Protein AF-X0Y173-F1 (afdb_monomer_lite)

Secondary structure (DSSP, 8-state):
-EEEEETTEEEEEEEEE-SSEEEEEEEETTT--EEEEEEEETTEEEEEE----SPPPPGGGG-----TT--------TT----HHHHHHHHHHHHHHTTSB--SS--HHHHHHHHTTS-HHHHHHHTT--SHHHHHHHHHHHHHHHHHHHTT--EEE--TTPBTT-TT-EEEEE--TT-SSEEEEETTS-EEEE-GGGS--PPPPP---PPP----

Sequence (216 aa):
AGQKEISGRKAKGWRFKDAEWVCTIWADAKTGDLLEAEWQTGTSRMVMSGFVLDKELDEGLFNLKPPDDYFHTRAKFARGDPSEKDVILLLRIWAMGGGDVFPEALDARKFSEAAAKVDWKQLGIEMGIKSREESDKVNDAISRAFWWLYSGHQWTYAGKGVRLGEEAKPIFWYRPKESKTCRVIYGDLSVKDIRPEDLPKAPPKRAETRPAVESD

Organism: NCBI:txid412755

Radius of gyration: 24.58 Å; chains: 1; bounding box: 54×41×67 Å

Structure (mmCIF, N/CA/C/O backbone):
data_AF-X0Y173-F1
#
_entry.id   AF-X0Y173-F1
#
loop_
_atom_site.group_PDB
_atom_site.id
_atom_site.type_symbol
_atom_site.label_atom_id
_atom_site.label_alt_id
_atom_site.label_comp_id
_atom_site.label_asym_id
_atom_site.label_entity_id
_atom_site.label_seq_id
_atom_site.pdbx_PDB_ins_code
_atom_site.Cartn_x
_atom_site.Cartn_y
_atom_site.Cartn_z
_atom_site.occupancy
_atom_site.B_iso_or_equiv
_atom_site.auth_seq_id
_atom_site.auth_comp_id
_atom_site.auth_asym_id
_atom_site.auth_atom_id
_atom_site.pdbx_PDB_model_num
ATOM 1 N N . ALA A 1 1 ? -3.796 -4.670 35.168 1.00 79.06 1 ALA A N 1
ATOM 2 C CA . ALA A 1 1 ? -3.698 -3.201 35.277 1.00 79.06 1 ALA A CA 1
ATOM 3 C C . ALA A 1 1 ? -4.047 -2.670 36.673 1.00 79.06 1 ALA A C 1
ATOM 5 O O . ALA A 1 1 ? -3.718 -1.529 36.953 1.00 79.06 1 ALA A O 1
ATOM 6 N N . GLY A 1 2 ? -4.591 -3.488 37.585 1.00 92.12 2 GLY A N 1
ATOM 7 C CA . GLY A 1 2 ? -4.793 -3.086 38.984 1.00 92.12 2 GLY A CA 1
ATOM 8 C C . GLY A 1 2 ? -6.158 -2.434 39.193 1.00 92.12 2 GLY A C 1
ATOM 9 O O . GLY A 1 2 ? -7.118 -2.817 38.525 1.00 92.12 2 GLY A O 1
ATOM 10 N N . GLN A 1 3 ? -6.243 -1.483 40.122 1.00 93.94 3 GLN A N 1
ATOM 11 C CA . GLN A 1 3 ? -7.446 -0.689 40.384 1.00 93.94 3 GLN A CA 1
ATOM 12 C C . GLN A 1 3 ? -7.154 0.797 40.160 1.00 93.94 3 GLN A C 1
ATOM 14 O O . GLN A 1 3 ? -6.040 1.253 40.413 1.00 93.94 3 GLN A O 1
ATOM 19 N N . LYS A 1 4 ? -8.153 1.537 39.680 1.00 92.69 4 LYS A N 1
ATOM 20 C CA . LYS A 1 4 ? -8.101 2.984 39.420 1.00 92.69 4 LYS A CA 1
ATOM 21 C C . LYS A 1 4 ? -9.485 3.569 39.693 1.00 92.69 4 LYS A C 1
ATOM 23 O O . LYS A 1 4 ? -10.483 2.865 39.561 1.00 92.69 4 LYS A O 1
ATOM 28 N N . GLU A 1 5 ? -9.556 4.836 40.070 1.00 94.56 5 GLU A N 1
ATOM 29 C CA . GLU A 1 5 ? -10.823 5.567 40.112 1.00 94.56 5 GLU A CA 1
ATOM 30 C C . GLU A 1 5 ? -11.046 6.290 38.778 1.00 94.56 5 GLU A C 1
ATOM 32 O O . GLU A 1 5 ? -10.157 6.992 38.293 1.00 94.56 5 GLU A O 1
ATOM 37 N N . ILE A 1 6 ? -12.206 6.078 38.156 1.00 92.31 6 ILE A N 1
ATOM 38 C CA . ILE A 1 6 ? -12.579 6.668 36.864 1.00 92.31 6 ILE A CA 1
ATOM 39 C C . ILE A 1 6 ? -13.964 7.284 37.025 1.00 92.31 6 ILE A C 1
ATOM 41 O O . ILE A 1 6 ? -14.925 6.576 37.317 1.00 92.31 6 ILE A O 1
ATOM 45 N N . SER A 1 7 ? -14.061 8.607 36.875 1.00 86.19 7 SER A N 1
ATOM 46 C CA . SER A 1 7 ? -15.319 9.358 37.018 1.00 86.19 7 SER A CA 1
ATOM 47 C C . SER A 1 7 ? -16.073 9.050 38.325 1.00 86.19 7 SER A C 1
ATOM 49 O O . SER A 1 7 ? -17.288 8.874 38.323 1.00 86.19 7 SER A O 1
ATOM 51 N N . GLY A 1 8 ? -15.344 8.921 39.443 1.00 89.62 8 GLY A N 1
ATOM 52 C CA . GLY A 1 8 ? -15.906 8.601 40.764 1.00 89.62 8 GLY A CA 1
ATOM 53 C C .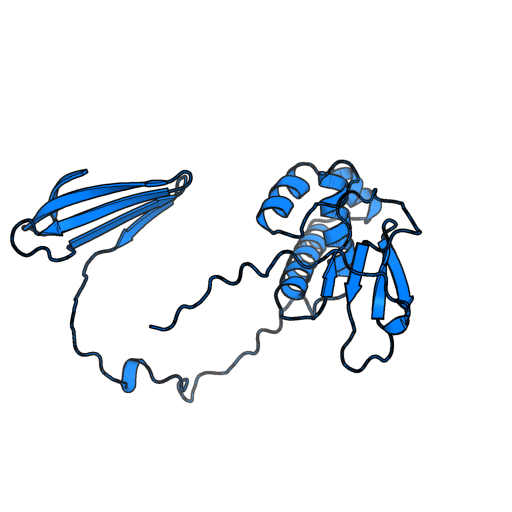 GLY A 1 8 ? -16.292 7.128 40.973 1.00 89.62 8 GLY A C 1
ATOM 54 O O . GLY A 1 8 ? -16.824 6.764 42.022 1.00 89.62 8 GLY A O 1
ATOM 55 N N . ARG A 1 9 ? -16.043 6.256 39.988 1.00 92.62 9 ARG A N 1
ATOM 56 C CA . ARG A 1 9 ? -16.310 4.813 40.056 1.00 92.62 9 ARG A CA 1
ATOM 57 C C . ARG A 1 9 ? -15.009 4.049 40.284 1.00 92.62 9 ARG A C 1
ATOM 59 O O . ARG A 1 9 ? -13.986 4.331 39.659 1.00 92.62 9 ARG A O 1
ATOM 66 N N . LYS A 1 10 ? -15.044 3.041 41.162 1.00 95.81 10 LYS A N 1
ATOM 67 C CA . LYS A 1 10 ? -13.915 2.115 41.340 1.00 95.81 10 LYS A CA 1
ATOM 68 C C . LYS A 1 10 ? -13.846 1.180 40.139 1.00 95.81 10 LYS A C 1
ATOM 70 O O . LYS A 1 10 ? -14.757 0.382 39.936 1.00 95.81 10 LYS A O 1
ATOM 75 N N . ALA A 1 11 ? -12.752 1.241 39.393 1.00 96.81 11 ALA A N 1
ATOM 76 C CA . ALA A 1 11 ? -12.516 0.419 38.220 1.00 96.81 11 ALA A CA 1
ATOM 77 C C . ALA A 1 11 ? -11.500 -0.695 38.504 1.00 96.81 11 ALA A C 1
ATOM 79 O O . ALA A 1 11 ? -10.511 -0.498 39.219 1.00 96.81 11 ALA A O 1
ATOM 80 N N . LYS A 1 12 ? -11.715 -1.860 37.893 1.00 97.88 12 LYS A N 1
ATOM 81 C CA . LYS A 1 12 ? -10.742 -2.949 37.785 1.00 97.88 12 LYS A CA 1
ATOM 82 C C . LYS A 1 12 ? -10.172 -2.955 36.369 1.00 97.88 12 LYS A C 1
ATOM 84 O O . LYS A 1 12 ? -10.910 -2.803 35.402 1.00 97.88 12 LYS A O 1
ATOM 89 N N . GLY A 1 13 ? -8.852 -3.088 36.263 1.00 96.81 13 GLY A N 1
ATOM 90 C CA . GLY A 1 13 ? -8.133 -2.969 34.999 1.00 96.81 13 GLY A CA 1
ATOM 91 C C . GLY A 1 13 ? -7.473 -4.264 34.538 1.00 96.81 13 GLY A C 1
ATOM 92 O O . GLY A 1 13 ? -6.653 -4.848 35.264 1.00 96.81 13 GLY A O 1
ATOM 93 N N . TRP A 1 14 ? -7.698 -4.630 33.280 1.00 97.31 14 TRP A N 1
ATOM 94 C CA . TRP A 1 14 ? -7.025 -5.723 32.573 1.00 97.31 14 TRP A CA 1
ATOM 95 C C . TRP A 1 14 ? -6.113 -5.152 31.499 1.00 97.31 14 TRP A C 1
ATOM 97 O O . TRP A 1 14 ? -6.502 -4.248 30.771 1.00 97.31 14 TRP A O 1
ATOM 107 N N . ARG A 1 15 ? -4.873 -5.644 31.436 1.00 96.31 15 ARG A N 1
ATOM 108 C CA . ARG A 1 15 ? -3.885 -5.180 30.461 1.00 96.31 15 ARG A CA 1
ATOM 109 C C . ARG A 1 15 ? -3.502 -6.337 29.556 1.00 96.31 15 ARG A C 1
ATOM 111 O O . ARG A 1 15 ? -3.076 -7.373 30.056 1.00 96.31 15 ARG A O 1
ATOM 118 N N . PHE A 1 16 ? -3.611 -6.103 28.259 1.00 94.81 16 PHE A N 1
ATOM 119 C CA . PHE A 1 16 ? -3.228 -7.007 27.189 1.00 94.81 16 PHE A CA 1
ATOM 120 C C . PHE A 1 16 ? -2.041 -6.395 26.454 1.00 94.81 16 PHE A C 1
ATOM 122 O O . PHE A 1 16 ? -1.979 -5.178 26.262 1.00 94.81 16 PHE A O 1
ATOM 129 N N . LYS A 1 17 ? -1.077 -7.230 26.083 1.00 94.19 17 LYS A N 1
ATOM 130 C CA . LYS A 1 17 ? 0.086 -6.816 25.307 1.00 94.19 17 LYS A CA 1
ATOM 131 C C . LYS A 1 17 ? 0.270 -7.797 24.164 1.00 94.19 17 LYS A C 1
ATOM 133 O O . LYS A 1 17 ? 0.348 -8.997 24.408 1.00 94.19 17 LYS A O 1
ATOM 138 N N . ASP A 1 18 ? 0.390 -7.249 22.969 1.00 89.56 18 ASP A N 1
ATOM 139 C CA . ASP A 1 18 ? 0.868 -7.936 21.778 1.00 89.56 18 ASP A CA 1
ATOM 140 C C . ASP A 1 18 ? 2.159 -7.244 21.295 1.00 89.56 18 ASP A C 1
ATOM 142 O O . ASP A 1 18 ? 2.585 -6.239 21.877 1.00 89.56 18 ASP A O 1
ATOM 146 N N . ALA A 1 19 ? 2.828 -7.791 20.280 1.00 81.69 19 ALA A N 1
ATOM 147 C CA . ALA A 1 19 ? 4.142 -7.342 19.817 1.00 81.69 19 ALA A CA 1
ATOM 148 C C . ALA A 1 19 ? 4.204 -5.832 19.513 1.00 81.69 19 ALA A C 1
ATOM 150 O O . ALA A 1 19 ? 5.217 -5.194 19.799 1.00 81.69 19 ALA A O 1
ATOM 151 N N . GLU A 1 20 ? 3.120 -5.254 18.990 1.00 88.12 20 GLU A N 1
ATOM 152 C CA . GLU A 1 20 ? 3.096 -3.869 18.498 1.00 88.12 20 GLU A CA 1
ATOM 153 C C . GLU A 1 20 ? 2.209 -2.925 19.323 1.00 88.12 20 GLU A C 1
ATOM 155 O O . GLU A 1 20 ? 2.317 -1.703 19.186 1.00 88.12 20 GLU A O 1
ATOM 160 N N . TRP A 1 21 ? 1.357 -3.457 20.203 1.00 91.69 21 TRP A N 1
ATOM 161 C CA . TRP A 1 21 ? 0.384 -2.648 20.931 1.00 91.69 21 TRP A CA 1
ATOM 162 C C . TRP A 1 21 ? 0.112 -3.147 22.351 1.00 91.69 21 TRP A C 1
ATOM 164 O O . TRP A 1 21 ? 0.237 -4.325 22.690 1.00 91.69 21 TRP A O 1
ATOM 174 N N . VAL A 1 22 ? -0.281 -2.207 23.207 1.00 95.88 22 VAL A N 1
ATOM 175 C CA . VAL A 1 22 ? -0.749 -2.461 24.570 1.00 95.88 22 VAL A CA 1
ATOM 176 C C . VAL A 1 22 ? -2.167 -1.929 24.676 1.00 95.88 22 VAL A C 1
ATOM 178 O O . VAL A 1 22 ? -2.403 -0.760 24.381 1.00 95.88 22 VAL A O 1
ATOM 181 N N . CYS A 1 23 ? -3.099 -2.757 25.138 1.00 96.50 23 CYS A N 1
ATOM 182 C CA . CYS A 1 23 ? -4.435 -2.308 25.514 1.00 96.50 23 CYS A CA 1
ATOM 183 C C . CYS A 1 23 ? -4.631 -2.445 27.018 1.00 96.50 23 CYS A C 1
ATOM 185 O O . CYS A 1 23 ? -4.206 -3.426 27.631 1.00 96.50 23 CYS A O 1
ATOM 187 N N . THR A 1 24 ? -5.280 -1.465 27.632 1.00 97.62 24 THR A N 1
ATOM 188 C CA . THR A 1 24 ? -5.778 -1.572 29.000 1.00 97.62 24 THR A CA 1
ATOM 189 C C . THR A 1 24 ? -7.274 -1.291 29.014 1.00 97.62 24 THR A C 1
ATOM 191 O O . THR A 1 24 ? -7.695 -0.202 28.649 1.00 97.62 24 THR A O 1
ATOM 194 N N . ILE A 1 25 ? -8.060 -2.269 29.456 1.00 96.88 25 ILE A N 1
ATOM 195 C CA . ILE A 1 25 ? -9.509 -2.162 29.626 1.00 96.88 25 ILE A CA 1
ATOM 196 C C . ILE A 1 25 ? -9.798 -1.917 31.101 1.00 96.88 25 ILE A C 1
ATOM 198 O O . ILE A 1 25 ? -9.324 -2.671 31.957 1.00 96.88 25 ILE A O 1
ATOM 202 N N . TRP A 1 26 ? -10.597 -0.899 31.391 1.00 97.56 26 TRP A N 1
ATOM 203 C CA . TRP A 1 26 ? -11.077 -0.569 32.723 1.00 97.56 26 TRP A CA 1
ATOM 204 C C . TRP A 1 26 ? -12.589 -0.723 32.780 1.00 97.56 26 TRP A C 1
ATOM 206 O O . TRP A 1 26 ? -13.314 -0.020 32.077 1.00 97.56 26 TRP A O 1
ATOM 216 N N . ALA A 1 27 ? -13.057 -1.608 33.655 1.00 96.38 27 ALA A N 1
ATOM 217 C CA . ALA A 1 27 ? -14.478 -1.791 33.910 1.00 96.38 27 ALA A CA 1
ATOM 218 C C . ALA A 1 27 ? -14.818 -1.464 35.362 1.00 96.38 27 ALA A C 1
ATOM 220 O O . ALA A 1 27 ? -13.987 -1.641 36.259 1.00 96.38 27 ALA A O 1
ATOM 221 N N . ASP A 1 28 ? -16.035 -0.998 35.609 1.00 95.25 28 ASP A N 1
ATOM 222 C CA . ASP A 1 28 ? -16.547 -0.773 36.952 1.00 95.25 28 ASP A CA 1
ATOM 223 C C . ASP A 1 28 ? -16.520 -2.077 37.756 1.00 95.25 28 ASP A C 1
ATOM 225 O O . ASP A 1 28 ? -17.008 -3.120 37.323 1.00 95.25 28 ASP A O 1
ATOM 229 N N . ALA A 1 29 ? -15.934 -2.025 38.949 1.00 93.25 29 ALA A N 1
ATOM 230 C CA . ALA A 1 29 ? -15.654 -3.218 39.736 1.00 93.25 29 ALA A CA 1
ATOM 231 C C . ALA A 1 29 ? -16.911 -3.914 40.291 1.00 93.25 29 ALA A C 1
ATOM 233 O O . ALA A 1 29 ? -16.796 -5.044 40.763 1.00 93.25 29 ALA A O 1
ATOM 234 N N . LYS A 1 30 ? -18.077 -3.252 40.286 1.00 93.19 30 LYS A N 1
ATOM 235 C CA . LYS A 1 30 ? -19.343 -3.803 40.793 1.00 93.19 30 LYS A CA 1
ATOM 236 C C . LYS A 1 30 ? -20.248 -4.295 39.670 1.00 93.19 30 LYS A C 1
ATOM 238 O O . LYS A 1 30 ? -20.826 -5.366 39.786 1.00 93.19 30 LYS A O 1
ATOM 243 N N . THR A 1 31 ? -20.395 -3.481 38.634 1.00 92.38 31 THR A N 1
ATOM 244 C CA . THR A 1 31 ? -21.360 -3.683 37.540 1.00 92.38 31 THR A CA 1
ATOM 245 C C . THR A 1 31 ? -20.745 -4.399 36.344 1.00 92.38 31 THR A C 1
ATOM 247 O O . THR A 1 31 ? -21.450 -5.097 35.629 1.00 92.38 31 THR A O 1
ATOM 250 N N . GLY A 1 32 ? -19.428 -4.277 36.151 1.00 91.56 32 GLY A N 1
ATOM 251 C CA . GLY A 1 32 ? -18.747 -4.776 34.959 1.00 91.56 32 GLY A CA 1
ATOM 252 C C . GLY A 1 32 ? -18.829 -3.834 33.755 1.00 91.56 32 GLY A C 1
ATOM 253 O O . GLY A 1 32 ? -18.250 -4.159 32.722 1.00 91.56 32 GLY A O 1
ATOM 254 N N . ASP A 1 33 ? -19.474 -2.669 33.882 1.00 93.19 33 ASP A N 1
ATOM 255 C CA . ASP A 1 33 ? -19.588 -1.693 32.794 1.00 93.19 33 ASP A CA 1
ATOM 256 C C . ASP A 1 33 ? -18.216 -1.233 32.308 1.00 93.19 33 ASP A C 1
ATOM 258 O O . ASP A 1 33 ? -17.348 -0.881 33.113 1.00 93.19 33 ASP A O 1
ATOM 262 N N . LEU A 1 34 ? -18.040 -1.144 30.991 1.00 95.19 34 LEU A N 1
ATOM 263 C CA . LEU A 1 34 ? -16.837 -0.575 30.397 1.00 95.19 34 LEU A CA 1
ATOM 264 C C . LEU A 1 34 ? -16.764 0.935 30.674 1.00 95.19 34 LEU A C 1
ATOM 266 O O . LEU A 1 34 ? -17.638 1.694 30.264 1.00 95.19 34 LEU A O 1
ATOM 270 N N . LEU A 1 35 ? -15.702 1.380 31.348 1.00 95.44 35 LEU A N 1
ATOM 271 C CA . LEU A 1 35 ? -15.509 2.789 31.712 1.00 95.44 35 LEU A CA 1
ATOM 272 C C . LEU A 1 35 ? -14.514 3.492 30.797 1.00 95.44 35 LEU A C 1
ATOM 274 O O . LEU A 1 35 ? -14.760 4.604 30.331 1.00 95.44 35 LEU A O 1
ATOM 278 N N . GLU A 1 36 ? -13.377 2.846 30.563 1.00 96.94 36 GLU A N 1
ATOM 279 C CA . GLU A 1 36 ? -12.280 3.396 29.779 1.00 96.94 36 GLU A CA 1
ATOM 280 C C . GLU A 1 36 ? -11.554 2.250 29.083 1.00 96.94 36 GLU A C 1
ATOM 282 O O . GLU A 1 36 ? -11.346 1.181 29.663 1.00 96.94 36 GLU A O 1
ATOM 287 N N . ALA A 1 37 ? -11.140 2.475 27.846 1.00 96.44 37 ALA A N 1
ATOM 288 C CA . ALA A 1 37 ? -10.250 1.572 27.149 1.00 96.44 37 ALA A CA 1
ATOM 289 C C . ALA A 1 37 ? -9.106 2.376 26.528 1.00 96.44 37 ALA A C 1
ATOM 291 O O . ALA A 1 37 ? -9.308 3.358 25.813 1.00 96.44 37 ALA A O 1
ATOM 292 N N . GLU A 1 38 ? -7.887 1.984 26.874 1.00 96.50 38 GLU A N 1
ATOM 293 C CA . GLU A 1 38 ? -6.659 2.657 26.482 1.00 96.50 38 GLU A CA 1
ATOM 294 C C . GLU A 1 38 ? -5.905 1.781 25.486 1.00 96.50 38 GLU A C 1
ATOM 296 O O . GLU A 1 38 ? -5.658 0.611 25.772 1.00 96.50 38 GLU A O 1
ATOM 301 N N . TRP A 1 39 ? -5.479 2.348 24.362 1.00 95.81 39 TRP A N 1
ATOM 302 C CA . TRP A 1 39 ? -4.593 1.701 23.397 1.00 95.81 39 TRP A CA 1
ATOM 303 C C . TRP A 1 39 ? -3.304 2.493 23.258 1.00 95.81 39 TRP A C 1
ATOM 305 O O . TRP A 1 39 ? -3.316 3.718 23.148 1.00 95.81 39 TRP A O 1
ATOM 315 N N . GLN A 1 40 ? -2.185 1.784 23.219 1.00 94.69 40 GLN A N 1
ATOM 316 C CA . GLN A 1 40 ? -0.873 2.343 22.943 1.00 94.69 40 GLN A CA 1
ATOM 317 C C . GLN A 1 40 ? -0.228 1.562 21.803 1.00 94.69 40 GLN A C 1
ATOM 319 O O . GLN A 1 40 ? -0.092 0.346 21.900 1.00 94.69 40 GLN A O 1
ATOM 324 N N . THR A 1 41 ? 0.177 2.259 20.742 1.00 91.56 41 THR A N 1
ATOM 325 C CA . THR A 1 41 ? 0.920 1.701 19.598 1.00 91.56 41 THR A CA 1
ATOM 326 C C . THR A 1 41 ? 2.104 2.619 19.312 1.00 91.56 41 THR A C 1
ATOM 328 O O . THR A 1 41 ? 1.918 3.787 18.964 1.00 91.56 41 THR A O 1
ATOM 331 N N . GLY A 1 42 ? 3.329 2.126 19.513 1.00 87.81 42 GLY A N 1
ATOM 332 C CA . GLY A 1 42 ? 4.534 2.961 19.469 1.00 87.81 42 GLY A CA 1
ATOM 333 C C . GLY A 1 42 ? 4.453 4.149 20.440 1.00 87.81 42 GLY A C 1
ATOM 334 O O . GLY A 1 42 ? 4.301 3.969 21.650 1.00 87.81 42 GLY A O 1
ATOM 335 N N . THR A 1 43 ? 4.548 5.369 19.904 1.00 89.06 43 THR A N 1
ATOM 336 C CA . THR A 1 43 ? 4.417 6.631 20.658 1.00 89.06 43 THR A CA 1
ATOM 337 C C . THR A 1 43 ? 2.983 7.164 20.727 1.00 89.06 43 THR A C 1
ATOM 339 O O . THR A 1 43 ? 2.728 8.110 21.470 1.00 89.06 43 THR A O 1
ATOM 342 N N . SER A 1 44 ? 2.043 6.576 19.979 1.00 92.25 44 SER A N 1
ATOM 343 C CA . SER A 1 44 ? 0.642 6.996 19.976 1.00 92.25 44 SER A CA 1
ATOM 344 C C . SER A 1 44 ? -0.119 6.377 21.144 1.00 92.25 44 SER A C 1
ATOM 346 O O . SER A 1 44 ? 0.040 5.190 21.445 1.00 92.25 44 SER A O 1
ATOM 348 N N . ARG A 1 45 ? -0.978 7.179 21.778 1.00 94.31 45 ARG A N 1
ATOM 349 C CA . ARG A 1 45 ? -1.896 6.753 22.836 1.00 94.31 45 ARG A CA 1
ATOM 350 C C . ARG A 1 45 ? -3.303 7.242 22.515 1.00 94.31 45 ARG A C 1
ATOM 352 O O . ARG A 1 45 ? -3.510 8.435 22.319 1.00 94.31 45 ARG A O 1
ATOM 359 N N . MET A 1 46 ? -4.259 6.324 22.528 1.00 96.06 46 MET A N 1
ATOM 360 C CA . MET A 1 46 ? -5.686 6.595 22.393 1.00 96.06 46 MET A CA 1
ATOM 361 C C . MET A 1 46 ? -6.396 6.186 23.680 1.00 96.06 46 MET A C 1
ATOM 363 O O . MET A 1 46 ? -6.129 5.115 24.224 1.00 96.06 46 MET A O 1
ATOM 367 N N . VAL A 1 47 ? -7.302 7.035 24.158 1.00 96.25 47 VAL A N 1
ATOM 368 C CA . VAL A 1 47 ? -8.171 6.747 25.301 1.00 96.25 47 VAL A CA 1
ATOM 369 C C . VAL A 1 47 ? -9.610 6.917 24.841 1.00 96.25 47 VAL A C 1
ATOM 371 O O . VAL A 1 47 ? -9.982 7.984 24.359 1.00 96.25 47 VAL A O 1
ATOM 374 N N . MET A 1 48 ? -10.400 5.859 24.977 1.00 96.25 48 MET A N 1
ATOM 375 C CA . MET A 1 48 ? -11.832 5.848 24.698 1.00 96.25 48 MET A CA 1
ATOM 376 C C . MET A 1 48 ? -12.588 5.781 26.023 1.00 96.25 48 MET A C 1
ATOM 378 O O . MET A 1 48 ? -12.233 4.993 26.900 1.00 96.25 48 MET A O 1
ATOM 382 N N . SER A 1 49 ? -13.619 6.602 26.174 1.00 94.75 49 SER A N 1
ATOM 383 C CA . SER A 1 49 ? -14.460 6.670 27.370 1.00 94.75 49 SER A CA 1
ATOM 384 C C . SER A 1 49 ? -15.873 7.124 26.998 1.00 94.75 49 SER A C 1
ATOM 386 O O . SER A 1 49 ? -16.145 7.433 25.838 1.00 94.75 49 SER A O 1
ATOM 388 N N . GLY A 1 50 ? -16.786 7.146 27.975 1.00 90.62 50 GLY A N 1
ATOM 389 C CA . GLY A 1 50 ? -18.173 7.566 27.741 1.00 90.62 50 GLY A CA 1
ATOM 390 C C . GLY A 1 50 ? -19.009 6.520 27.003 1.00 90.62 50 GLY A C 1
ATOM 391 O O . GLY A 1 50 ? -19.930 6.871 26.270 1.00 90.62 50 GLY A O 1
ATOM 392 N N . PHE A 1 51 ? -18.675 5.240 27.179 1.00 92.31 51 PHE A N 1
ATOM 393 C CA . PHE A 1 51 ? -19.419 4.137 26.586 1.00 92.31 51 PHE A CA 1
ATOM 394 C C . PHE A 1 51 ? -20.850 4.099 27.126 1.00 92.31 51 PHE A C 1
ATOM 396 O O . PHE A 1 51 ? -21.072 4.131 28.336 1.00 92.31 51 PHE A O 1
ATOM 403 N N . VAL A 1 52 ? -21.811 3.996 26.212 1.00 89.06 52 VAL A N 1
ATOM 404 C CA . VAL A 1 52 ? -23.204 3.687 26.529 1.00 89.06 52 VAL A CA 1
ATOM 405 C C . VAL A 1 52 ? -23.543 2.414 25.771 1.00 89.06 52 VAL A C 1
ATOM 407 O O . VAL A 1 52 ? -23.612 2.426 24.544 1.00 89.06 52 VAL A O 1
ATOM 410 N N . LEU A 1 53 ? -23.663 1.314 26.507 1.00 87.38 53 LEU A N 1
ATOM 411 C CA . LEU A 1 53 ? -24.012 0.005 25.962 1.00 87.38 53 LEU A CA 1
ATOM 412 C C . LEU A 1 53 ? -25.533 -0.149 25.917 1.00 87.38 53 LEU A C 1
ATOM 414 O O . LEU A 1 53 ? -26.241 0.526 26.664 1.00 87.38 53 LEU A O 1
ATOM 418 N N . ASP A 1 54 ? -26.013 -1.006 25.017 1.00 87.88 54 ASP A N 1
ATOM 419 C CA . ASP A 1 54 ? -27.427 -1.387 24.878 1.00 87.88 54 ASP A CA 1
ATOM 420 C C . ASP A 1 54 ? -28.404 -0.210 24.717 1.00 87.88 54 ASP A C 1
ATOM 422 O O . ASP A 1 54 ? -29.596 -0.312 25.009 1.00 87.88 54 ASP A O 1
ATOM 426 N N . LYS A 1 55 ? -27.908 0.934 24.239 1.00 91.00 55 LYS A N 1
ATOM 427 C CA . LYS A 1 55 ? -28.757 2.073 23.914 1.00 91.00 55 LYS A CA 1
ATOM 428 C C . LYS A 1 55 ? -29.463 1.802 22.594 1.00 91.00 55 LYS A C 1
ATOM 430 O O . LYS A 1 55 ? -28.804 1.594 21.579 1.00 91.00 55 LYS A O 1
ATOM 435 N N . GLU A 1 56 ? -30.787 1.881 22.603 1.00 94.06 56 GLU A N 1
ATOM 436 C CA . GLU A 1 56 ? -31.577 1.923 21.376 1.00 94.06 56 GLU A CA 1
ATOM 437 C C . GLU A 1 56 ? -31.153 3.147 20.549 1.00 94.06 56 GLU A C 1
ATOM 439 O O . GLU A 1 56 ? -31.146 4.285 21.037 1.00 94.06 56 GLU A O 1
ATOM 444 N N . LEU A 1 57 ? -30.709 2.897 19.319 1.00 93.81 57 LEU A N 1
ATOM 445 C CA . LEU A 1 57 ? -30.249 3.928 18.398 1.00 93.81 57 LEU A CA 1
ATOM 446 C C . LEU A 1 57 ? -31.354 4.220 17.389 1.00 93.81 57 LEU A C 1
ATOM 448 O O . LEU A 1 57 ? -31.981 3.305 16.868 1.00 93.81 57 LEU A O 1
ATOM 452 N N . ASP A 1 58 ? -31.555 5.502 17.104 1.00 93.75 58 ASP A N 1
ATOM 453 C CA . ASP A 1 58 ? -32.468 5.948 16.056 1.00 93.75 58 ASP A CA 1
ATOM 454 C C . ASP A 1 58 ? -32.006 5.403 14.693 1.00 93.75 58 ASP A C 1
ATOM 456 O O . ASP A 1 58 ? -30.858 5.621 14.292 1.00 93.75 58 ASP A O 1
ATOM 460 N N . GLU A 1 59 ? -32.897 4.716 13.971 1.00 90.56 59 GLU A N 1
ATOM 461 C CA . GLU A 1 59 ? -32.635 4.191 12.625 1.00 90.56 59 GLU A CA 1
ATOM 462 C C . GLU A 1 59 ? -32.194 5.295 11.648 1.00 90.56 59 GLU A C 1
ATOM 464 O O . GLU A 1 59 ? -31.395 5.051 10.741 1.00 90.56 59 GLU A O 1
ATOM 469 N N . GLY A 1 60 ? -32.637 6.538 11.867 1.00 91.62 60 GLY A N 1
ATOM 470 C CA . GLY A 1 60 ? -32.229 7.708 11.096 1.00 91.62 60 GLY A CA 1
ATOM 471 C C . GLY A 1 60 ? -30.726 8.004 11.160 1.00 91.62 60 GLY A C 1
ATOM 472 O O . GLY A 1 60 ? -30.185 8.551 10.197 1.00 91.62 60 GLY A O 1
ATOM 473 N N . LEU A 1 61 ? -30.021 7.591 12.224 1.00 89.38 61 LEU A N 1
ATOM 474 C CA . LEU A 1 61 ? -28.554 7.704 12.323 1.00 89.38 61 LEU A CA 1
ATOM 475 C C . LEU A 1 61 ? -27.823 6.820 11.305 1.00 89.38 61 LEU A C 1
ATOM 477 O O . LEU A 1 61 ? -26.657 7.066 11.002 1.00 89.38 61 LEU A O 1
ATOM 481 N N . PHE A 1 62 ? -28.506 5.809 10.769 1.00 91.50 62 PHE A N 1
ATOM 482 C CA . PHE A 1 62 ? -27.980 4.877 9.775 1.00 91.50 62 PHE A CA 1
ATOM 483 C C . PHE A 1 62 ? -28.451 5.210 8.354 1.00 91.50 62 PHE A C 1
ATOM 485 O O . PHE A 1 62 ? -28.236 4.431 7.423 1.00 91.50 62 PHE A O 1
ATOM 492 N N . ASN A 1 63 ? -29.078 6.373 8.154 1.00 88.75 63 ASN A N 1
ATOM 493 C CA . ASN A 1 63 ? -29.471 6.825 6.830 1.00 88.75 63 ASN A CA 1
ATOM 494 C C . ASN A 1 63 ? -28.234 7.203 6.001 1.00 88.75 63 ASN A C 1
ATOM 496 O O . ASN A 1 63 ? -27.561 8.198 6.261 1.00 88.75 63 ASN A O 1
ATOM 500 N N . LEU A 1 64 ? -27.963 6.419 4.958 1.00 87.25 64 LEU A N 1
ATOM 501 C CA . LEU A 1 64 ? -26.850 6.654 4.036 1.00 87.25 64 LEU A CA 1
ATOM 502 C C . LEU A 1 64 ? -27.168 7.694 2.949 1.00 87.25 64 LEU A C 1
ATOM 504 O O . LEU A 1 64 ? -26.313 7.960 2.101 1.00 87.25 64 LEU A O 1
ATOM 508 N N . LYS A 1 65 ? -28.378 8.274 2.932 1.00 86.31 65 LYS A N 1
ATOM 509 C CA . LYS A 1 65 ? -28.710 9.380 2.032 1.00 86.31 65 LYS A CA 1
ATOM 510 C C . LYS A 1 65 ? -27.970 10.637 2.519 1.00 86.31 65 LYS A C 1
ATOM 512 O O . LYS A 1 65 ? -28.286 11.133 3.600 1.00 86.31 65 LYS A O 1
ATOM 517 N N . PRO A 1 66 ? -27.020 11.181 1.740 1.00 84.44 66 PRO A N 1
ATOM 518 C CA . PRO A 1 66 ? -26.395 12.447 2.093 1.00 84.44 66 PRO A CA 1
ATOM 519 C C . PRO A 1 66 ? -27.449 13.572 2.084 1.00 84.44 66 PRO A C 1
ATOM 521 O O . PRO A 1 66 ? -28.420 13.481 1.323 1.00 84.44 66 PRO A O 1
ATOM 524 N N . PRO A 1 67 ? -27.281 14.628 2.901 1.00 87.81 67 PRO A N 1
ATOM 525 C CA . PRO A 1 67 ? -28.128 15.816 2.822 1.00 87.81 67 PRO A CA 1
ATOM 526 C C . PRO A 1 67 ? -28.173 16.389 1.397 1.00 87.81 67 PRO A C 1
ATOM 528 O O . PRO A 1 67 ? -27.217 16.248 0.635 1.00 87.81 67 PRO A O 1
ATOM 531 N N . ASP A 1 68 ? -29.282 17.026 1.018 1.00 87.38 68 ASP A N 1
ATOM 532 C CA . ASP A 1 68 ? -29.503 17.458 -0.373 1.00 87.38 68 ASP A CA 1
ATOM 533 C C . ASP A 1 68 ? -28.508 18.554 -0.831 1.00 87.38 68 ASP A C 1
ATOM 535 O O . ASP A 1 68 ? -28.305 18.746 -2.029 1.00 87.38 68 ASP A O 1
ATOM 539 N N . ASP A 1 69 ? -27.854 19.249 0.106 1.00 88.31 69 ASP A N 1
ATOM 540 C CA . ASP A 1 69 ? -26.797 20.242 -0.126 1.00 88.31 69 ASP A CA 1
ATOM 541 C C . ASP A 1 69 ? -25.377 19.641 -0.182 1.00 88.31 69 ASP A C 1
ATOM 543 O O . ASP A 1 69 ? -24.400 20.361 -0.406 1.00 88.31 69 ASP A O 1
ATOM 547 N N . TYR A 1 70 ? -25.237 18.321 -0.017 1.00 81.12 70 TYR A N 1
ATOM 548 C CA . TYR A 1 70 ? -23.954 17.630 -0.099 1.00 81.12 70 TYR A CA 1
ATOM 549 C C . TYR A 1 70 ? -23.682 17.182 -1.534 1.00 81.12 70 TYR A C 1
ATOM 551 O O . TYR A 1 70 ? -24.455 16.461 -2.162 1.00 81.12 70 TYR A O 1
ATOM 559 N N . PHE A 1 71 ? -22.504 17.535 -2.040 1.00 74.69 71 PHE A N 1
ATOM 560 C CA . PHE A 1 71 ? -22.054 17.103 -3.357 1.00 74.69 71 PHE A CA 1
ATOM 561 C C . PHE A 1 71 ? -21.157 15.871 -3.235 1.00 74.69 71 PHE A C 1
ATOM 563 O O . PHE A 1 71 ? -20.114 15.898 -2.579 1.00 74.69 71 PHE A O 1
ATOM 570 N N . HIS A 1 72 ? -21.520 14.787 -3.927 1.00 64.75 72 HIS A N 1
ATOM 571 C CA . HIS A 1 72 ? -20.645 13.627 -4.068 1.00 64.75 72 HIS A CA 1
ATOM 572 C C . HIS A 1 72 ? -19.463 13.984 -4.974 1.00 64.75 72 HIS A C 1
ATOM 574 O O . HIS A 1 72 ? -19.535 13.915 -6.206 1.00 64.75 72 HIS A O 1
ATOM 580 N N . THR A 1 73 ? -18.331 14.318 -4.364 1.00 55.06 73 THR A N 1
ATOM 581 C CA . THR A 1 73 ? -17.073 14.392 -5.099 1.00 55.06 73 THR A CA 1
ATOM 582 C C . THR A 1 73 ? -16.550 12.973 -5.228 1.00 55.06 73 THR A C 1
ATOM 584 O O . THR A 1 73 ? -15.999 12.411 -4.285 1.00 55.06 73 THR A O 1
ATOM 587 N N . ARG A 1 74 ? -16.706 12.368 -6.411 1.00 53.62 74 ARG A N 1
ATOM 588 C CA . ARG A 1 74 ? -15.880 11.206 -6.744 1.00 53.62 74 ARG A CA 1
ATOM 589 C C . ARG A 1 74 ? -14.454 11.734 -6.685 1.00 53.62 74 ARG A C 1
ATOM 591 O O . ARG A 1 74 ? -14.153 12.636 -7.463 1.00 53.62 74 ARG A O 1
ATOM 598 N N . ALA A 1 75 ? -13.656 11.272 -5.721 1.00 50.41 75 ALA A N 1
ATOM 599 C CA . ALA A 1 75 ? -12.309 11.774 -5.487 1.00 50.41 75 ALA A CA 1
ATOM 600 C C . ALA A 1 75 ? -11.505 11.683 -6.789 1.00 50.41 75 ALA A C 1
ATOM 602 O O . ALA A 1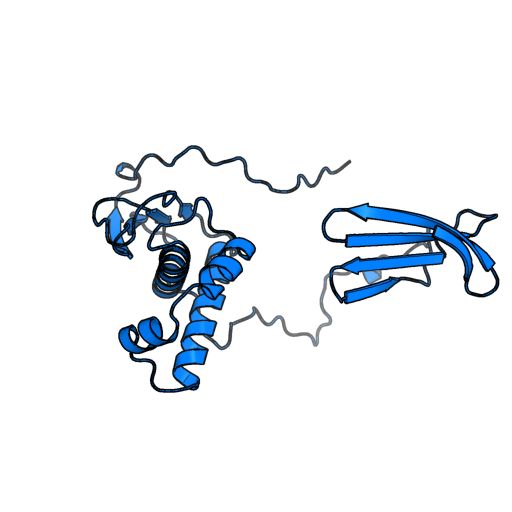 75 ? -10.932 10.651 -7.125 1.00 50.41 75 ALA A O 1
ATOM 603 N N . LYS A 1 76 ? -11.507 12.766 -7.564 1.00 48.03 76 LYS A N 1
ATOM 604 C CA . LYS A 1 76 ? -10.511 12.991 -8.588 1.00 48.03 76 LYS A CA 1
ATOM 605 C C . LYS A 1 76 ? -9.298 13.377 -7.780 1.00 48.03 76 LYS A C 1
ATOM 607 O O . LYS A 1 76 ? -9.282 14.451 -7.178 1.00 48.03 76 LYS A O 1
ATOM 612 N N . PHE A 1 77 ? -8.320 12.483 -7.697 1.00 52.53 77 PHE A N 1
ATOM 613 C CA . PHE A 1 77 ? -7.015 12.901 -7.224 1.00 52.53 77 PHE A CA 1
ATOM 614 C C . PHE A 1 77 ? -6.639 14.126 -8.057 1.00 52.53 77 PHE A C 1
ATOM 616 O O . PHE A 1 77 ? -6.564 14.046 -9.282 1.00 52.53 77 PHE A O 1
ATOM 623 N N . ALA A 1 78 ? -6.404 15.265 -7.402 1.00 53.88 78 ALA A N 1
ATOM 624 C CA . ALA A 1 78 ? -5.930 16.473 -8.081 1.00 53.88 78 ALA A CA 1
ATOM 625 C C . ALA A 1 78 ? -4.636 16.210 -8.887 1.00 53.88 78 AL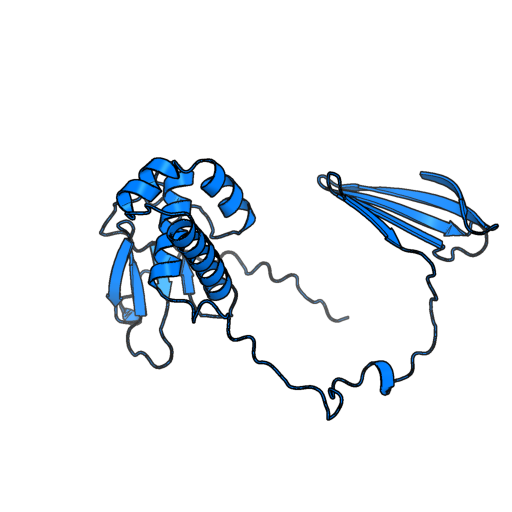A A C 1
ATOM 627 O O . ALA A 1 78 ? -4.256 16.994 -9.747 1.00 53.88 78 ALA A O 1
ATOM 628 N N . ARG A 1 79 ? -3.985 15.074 -8.608 1.00 62.44 79 ARG A N 1
ATOM 629 C CA . ARG A 1 79 ? -2.710 14.591 -9.133 1.00 62.44 79 ARG A CA 1
ATOM 630 C C . ARG A 1 79 ? -2.845 13.591 -10.296 1.00 62.44 79 ARG A C 1
ATOM 632 O O . ARG A 1 79 ? -1.844 12.976 -10.658 1.00 62.44 79 ARG A O 1
ATOM 639 N N . GLY A 1 80 ? -4.039 13.446 -10.881 1.00 71.62 80 GLY A N 1
ATOM 640 C CA . GLY A 1 80 ? -4.295 12.638 -12.082 1.00 71.62 80 GLY A CA 1
ATOM 641 C C . GLY A 1 80 ? -4.623 11.166 -11.813 1.00 71.62 80 GLY A C 1
ATOM 642 O O . GLY A 1 80 ? -4.517 10.685 -10.684 1.00 71.62 80 GLY A O 1
ATOM 643 N N . ASP A 1 81 ? -5.034 10.463 -12.869 1.00 80.69 81 ASP A N 1
ATOM 644 C CA . ASP A 1 81 ? -5.340 9.034 -12.809 1.00 80.69 81 ASP A CA 1
ATOM 645 C C . ASP A 1 81 ? -4.052 8.198 -12.718 1.00 80.69 81 ASP A C 1
ATOM 647 O O . ASP A 1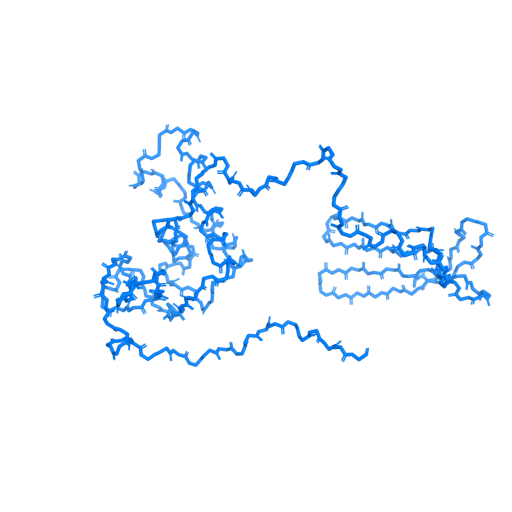 81 ? -3.035 8.558 -13.322 1.00 80.69 81 ASP A O 1
ATOM 651 N N . PRO A 1 82 ? -4.066 7.079 -11.974 1.00 86.12 82 PRO A N 1
ATOM 652 C CA . PRO A 1 82 ? -2.928 6.176 -11.924 1.00 86.12 82 PRO A CA 1
ATOM 653 C C . PRO A 1 82 ? -2.613 5.585 -13.299 1.00 86.12 82 PRO A C 1
ATOM 655 O O . PRO A 1 82 ? -3.508 5.214 -14.060 1.00 86.12 82 PRO A O 1
ATOM 658 N N . SER A 1 83 ? -1.324 5.439 -13.587 1.00 89.38 83 SER A N 1
ATOM 659 C CA . SER A 1 83 ? -0.821 4.914 -14.854 1.00 89.38 83 SER A CA 1
ATOM 660 C C . SER A 1 83 ? 0.119 3.720 -14.663 1.00 89.38 83 SER A C 1
ATOM 662 O O . SER A 1 83 ? 0.691 3.515 -13.595 1.00 89.38 83 SER A O 1
ATOM 664 N N . GLU A 1 84 ? 0.343 2.955 -15.735 1.00 93.31 84 GLU A N 1
ATOM 665 C CA . GLU A 1 84 ? 1.317 1.848 -15.758 1.00 93.31 84 GLU A CA 1
ATOM 666 C C . GLU A 1 84 ? 2.728 2.308 -15.347 1.00 93.31 84 GLU A C 1
ATOM 668 O O . GLU A 1 84 ? 3.446 1.595 -14.651 1.00 93.31 84 GLU A O 1
ATOM 673 N N . LYS A 1 85 ? 3.104 3.542 -15.711 1.00 94.31 85 LYS A N 1
ATOM 674 C CA . LYS A 1 85 ? 4.402 4.134 -15.357 1.00 94.31 85 LYS A CA 1
ATOM 675 C C . LYS A 1 85 ? 4.571 4.319 -13.850 1.00 94.31 85 LYS A C 1
ATOM 677 O O . LYS A 1 85 ? 5.675 4.137 -13.344 1.00 94.31 85 LYS A O 1
ATOM 682 N N . ASP A 1 86 ? 3.489 4.644 -13.144 1.00 94.62 86 ASP A N 1
ATOM 683 C CA . ASP A 1 86 ? 3.500 4.773 -11.687 1.00 94.62 86 ASP A CA 1
ATOM 684 C C . ASP A 1 86 ? 3.795 3.406 -11.038 1.00 94.62 86 ASP A C 1
ATOM 686 O O . ASP A 1 86 ? 4.638 3.300 -10.147 1.00 94.62 86 ASP A O 1
ATOM 690 N N . VAL A 1 87 ? 3.166 2.336 -11.541 1.00 95.62 87 VAL A N 1
ATOM 691 C CA . VAL A 1 87 ? 3.397 0.957 -11.069 1.00 95.62 87 VAL A CA 1
ATOM 692 C C . VAL A 1 87 ? 4.829 0.501 -11.356 1.00 95.62 87 VAL A C 1
ATOM 694 O O . VAL A 1 87 ? 5.474 -0.068 -10.479 1.00 95.62 87 VAL A O 1
ATOM 697 N N . ILE A 1 88 ? 5.360 0.786 -12.548 1.00 96.94 88 ILE A N 1
ATOM 698 C CA . ILE A 1 88 ? 6.752 0.470 -12.907 1.00 96.94 88 ILE A CA 1
ATOM 699 C C . ILE A 1 88 ? 7.738 1.162 -11.961 1.00 96.94 88 ILE A C 1
ATOM 701 O O . ILE A 1 88 ? 8.681 0.529 -11.485 1.00 96.94 88 ILE A O 1
ATOM 705 N N . LEU A 1 89 ? 7.513 2.442 -11.655 1.00 96.31 89 LEU A N 1
ATOM 706 C CA . LEU A 1 89 ? 8.337 3.180 -10.702 1.00 96.31 89 LEU A CA 1
ATOM 707 C C . LEU A 1 89 ? 8.298 2.531 -9.312 1.00 96.31 89 LEU A C 1
ATOM 709 O O . LEU A 1 89 ? 9.344 2.339 -8.694 1.00 96.31 89 LEU A O 1
ATOM 713 N N . LEU A 1 90 ? 7.110 2.146 -8.843 1.00 96.31 90 LEU A N 1
ATOM 714 C CA . LEU A 1 90 ? 6.943 1.474 -7.556 1.00 96.31 90 LEU A CA 1
ATOM 715 C C . LEU A 1 90 ? 7.700 0.132 -7.507 1.00 9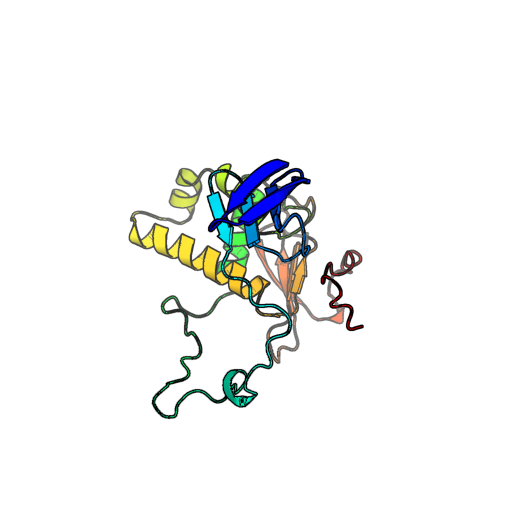6.31 90 LEU A C 1
ATOM 717 O O . LEU A 1 90 ? 8.423 -0.137 -6.547 1.00 96.31 90 LEU A O 1
ATOM 721 N N . LEU A 1 91 ? 7.593 -0.678 -8.567 1.00 97.19 91 LEU A N 1
ATOM 722 C CA . LEU A 1 91 ? 8.325 -1.941 -8.728 1.00 97.19 91 LEU A CA 1
ATOM 723 C C . LEU A 1 91 ? 9.844 -1.730 -8.730 1.00 97.19 91 LEU A C 1
ATOM 725 O O . LEU A 1 91 ? 10.562 -2.479 -8.065 1.00 97.19 91 LEU A O 1
ATOM 729 N N . ARG A 1 92 ? 10.333 -0.687 -9.412 1.00 96.50 92 ARG A N 1
ATOM 730 C CA . ARG A 1 92 ? 11.755 -0.314 -9.421 1.00 96.50 92 ARG A CA 1
ATOM 731 C C . ARG A 1 92 ? 12.268 -0.001 -8.018 1.00 96.50 92 ARG A C 1
ATOM 733 O O . ARG A 1 92 ? 13.298 -0.534 -7.620 1.00 96.50 92 ARG A O 1
ATOM 740 N N . ILE A 1 93 ? 11.542 0.827 -7.266 1.00 96.31 93 ILE A N 1
ATOM 741 C CA . ILE A 1 93 ? 11.920 1.239 -5.904 1.00 96.31 93 ILE A CA 1
ATOM 742 C C . ILE A 1 93 ? 11.990 0.024 -4.973 1.00 96.31 93 ILE A C 1
ATOM 744 O O . ILE A 1 93 ? 12.953 -0.118 -4.219 1.00 96.31 93 ILE A O 1
ATOM 748 N N . TRP A 1 94 ? 11.012 -0.884 -5.058 1.00 95.62 94 TRP A N 1
ATOM 749 C CA . TRP A 1 94 ? 11.046 -2.143 -4.311 1.00 95.62 94 TRP A CA 1
ATOM 750 C C . TRP A 1 94 ? 12.295 -2.968 -4.620 1.00 95.62 94 TRP A C 1
ATOM 752 O O . TRP A 1 94 ? 12.952 -3.430 -3.688 1.00 95.62 94 TRP A O 1
ATOM 762 N N . ALA A 1 95 ? 12.620 -3.146 -5.904 1.00 95.94 95 ALA A N 1
ATOM 763 C CA . ALA A 1 95 ? 13.778 -3.932 -6.310 1.00 95.94 95 ALA A CA 1
ATOM 764 C C . ALA A 1 95 ? 15.087 -3.296 -5.828 1.00 95.94 95 ALA A C 1
ATOM 766 O O . ALA A 1 95 ? 15.888 -3.974 -5.189 1.00 95.94 95 ALA A O 1
ATOM 767 N N . MET A 1 96 ? 15.271 -1.990 -6.048 1.00 95.44 96 MET A N 1
ATOM 768 C CA . MET A 1 96 ? 16.462 -1.251 -5.609 1.00 95.44 96 MET A CA 1
ATOM 769 C C . MET A 1 96 ? 16.672 -1.365 -4.093 1.00 95.44 96 MET A C 1
ATOM 771 O O . MET A 1 96 ? 17.754 -1.727 -3.637 1.00 95.44 96 MET A O 1
ATOM 775 N N . GLY A 1 97 ? 15.621 -1.135 -3.299 1.00 93.81 97 GLY A N 1
ATOM 776 C CA . GLY A 1 97 ? 15.683 -1.263 -1.839 1.00 93.81 97 GLY A CA 1
ATOM 777 C C . GLY A 1 97 ? 15.913 -2.696 -1.342 1.00 93.81 97 GLY A C 1
ATOM 778 O O . GLY A 1 97 ? 16.351 -2.903 -0.208 1.00 93.81 97 GLY A O 1
ATOM 779 N N . GLY A 1 98 ? 15.629 -3.688 -2.190 1.00 93.25 98 GLY A N 1
ATOM 780 C CA . GLY A 1 98 ? 15.879 -5.112 -1.976 1.00 93.25 98 GLY A CA 1
ATOM 781 C C . GLY A 1 98 ? 17.239 -5.611 -2.479 1.00 93.25 98 GLY A C 1
ATOM 782 O O . GLY A 1 98 ? 17.457 -6.820 -2.477 1.00 93.25 98 GLY A O 1
ATOM 783 N N . GLY A 1 99 ? 18.146 -4.725 -2.909 1.00 94.19 99 GLY A N 1
ATOM 784 C CA . GLY A 1 99 ? 19.435 -5.120 -3.491 1.00 94.19 99 GLY A CA 1
ATOM 785 C C . GLY A 1 99 ? 19.306 -5.615 -4.933 1.00 94.19 99 GLY A C 1
ATOM 786 O O . GLY A 1 99 ? 19.895 -6.633 -5.296 1.00 94.19 99 GLY A O 1
ATOM 787 N N . ASP A 1 100 ? 18.504 -4.904 -5.726 1.00 95.81 100 ASP A N 1
ATOM 788 C CA . ASP A 1 100 ? 18.123 -5.230 -7.105 1.00 95.81 100 ASP A CA 1
ATOM 789 C C . ASP A 1 100 ? 17.353 -6.546 -7.236 1.00 95.81 100 ASP A C 1
ATOM 791 O O . ASP A 1 100 ? 17.428 -7.219 -8.261 1.00 95.81 100 ASP A O 1
ATOM 795 N N . VAL A 1 101 ? 16.599 -6.926 -6.205 1.00 96.56 101 VAL A N 1
ATOM 796 C CA . VAL A 1 101 ? 15.778 -8.140 -6.199 1.00 96.56 101 VAL A CA 1
ATOM 797 C C . VAL A 1 101 ? 14.341 -7.782 -5.865 1.00 96.56 101 VAL A C 1
ATOM 799 O O . VAL A 1 101 ? 14.051 -7.157 -4.844 1.00 96.56 101 VAL A O 1
ATOM 802 N N . PHE A 1 102 ? 13.422 -8.208 -6.724 1.00 96.56 102 PHE A N 1
ATOM 803 C CA . PHE A 1 102 ? 11.995 -8.002 -6.527 1.00 96.56 102 PHE A CA 1
ATOM 804 C C . PHE A 1 102 ? 11.483 -8.795 -5.303 1.00 96.56 102 PHE A C 1
ATOM 806 O O . PHE A 1 102 ? 11.858 -9.959 -5.094 1.00 96.56 102 PHE A O 1
ATOM 813 N N . PRO A 1 103 ? 10.612 -8.190 -4.471 1.00 95.25 103 PRO A N 1
ATOM 814 C CA . PRO A 1 103 ? 10.203 -8.759 -3.190 1.00 95.25 103 PRO A CA 1
ATOM 815 C C . PRO A 1 103 ? 9.318 -9.995 -3.362 1.00 95.25 103 PRO A C 1
ATOM 817 O O . PRO A 1 103 ? 8.744 -10.244 -4.416 1.00 95.25 103 PRO A O 1
ATOM 820 N N . GLU A 1 104 ? 9.129 -10.764 -2.291 1.00 93.06 104 GLU A N 1
ATOM 821 C CA . GLU A 1 104 ? 8.191 -11.895 -2.307 1.00 93.06 104 GLU A CA 1
ATOM 822 C C . GLU A 1 104 ? 6.737 -11.474 -2.563 1.00 93.06 104 GLU A C 1
ATOM 824 O O . GLU A 1 104 ? 5.992 -12.198 -3.219 1.00 93.06 104 GLU A O 1
ATOM 829 N N . ALA A 1 105 ? 6.337 -10.311 -2.052 1.00 91.75 105 ALA A N 1
ATOM 830 C CA . ALA A 1 105 ? 4.993 -9.775 -2.196 1.00 91.75 105 ALA A CA 1
ATOM 831 C C . ALA A 1 105 ? 5.029 -8.245 -2.231 1.00 91.75 105 ALA A C 1
ATOM 833 O O . ALA A 1 105 ? 5.915 -7.629 -1.633 1.00 91.75 105 ALA A O 1
ATOM 834 N N . LEU A 1 106 ? 4.040 -7.659 -2.904 1.00 92.88 106 LEU A N 1
ATOM 835 C CA . LEU A 1 106 ? 3.829 -6.216 -2.974 1.00 92.88 106 LEU A CA 1
ATOM 836 C C . LEU A 1 106 ? 3.026 -5.769 -1.742 1.00 92.88 106 LEU A C 1
ATOM 838 O O . LEU A 1 106 ? 1.801 -5.816 -1.744 1.00 92.88 106 LEU A O 1
ATOM 842 N N . ASP A 1 107 ? 3.727 -5.399 -0.670 1.00 88.44 107 ASP A N 1
ATOM 843 C CA . ASP A 1 107 ? 3.147 -4.989 0.617 1.00 88.44 107 ASP A CA 1
ATOM 844 C C . ASP A 1 107 ? 3.629 -3.582 1.003 1.00 88.44 107 ASP A C 1
ATOM 846 O O . ASP A 1 107 ? 4.808 -3.255 0.843 1.00 88.44 107 ASP A O 1
ATOM 850 N N . ALA A 1 108 ? 2.722 -2.744 1.515 1.00 87.75 108 ALA A N 1
ATOM 851 C CA . ALA A 1 108 ? 3.026 -1.349 1.842 1.00 87.75 108 ALA A CA 1
ATOM 852 C C . ALA A 1 108 ? 4.038 -1.192 2.990 1.00 87.75 108 ALA A C 1
ATOM 854 O O . ALA A 1 108 ? 4.841 -0.261 2.962 1.00 87.75 108 ALA A O 1
ATOM 855 N N . ARG A 1 109 ? 4.061 -2.097 3.980 1.00 83.50 109 ARG A N 1
ATOM 856 C CA . ARG A 1 109 ? 5.059 -2.040 5.063 1.00 83.50 109 ARG A CA 1
ATOM 857 C C . ARG A 1 109 ? 6.439 -2.404 4.528 1.00 83.50 109 ARG A C 1
ATOM 859 O O . ARG A 1 109 ? 7.391 -1.653 4.728 1.00 83.50 109 ARG A O 1
ATOM 866 N N . LYS A 1 110 ? 6.524 -3.489 3.750 1.00 86.00 110 LYS A N 1
ATOM 867 C CA . LYS A 1 110 ? 7.765 -3.897 3.068 1.00 86.00 110 LYS A CA 1
ATOM 868 C C . LYS A 1 110 ? 8.260 -2.846 2.076 1.00 86.00 110 LYS A C 1
ATOM 870 O O . LYS A 1 110 ? 9.462 -2.730 1.857 1.00 86.00 110 LYS A O 1
ATOM 875 N N . PHE A 1 111 ? 7.357 -2.067 1.477 1.00 92.81 111 PHE A N 1
ATOM 876 C CA . PHE A 1 111 ? 7.745 -0.922 0.659 1.00 92.81 111 PHE A CA 1
ATOM 877 C C . PHE A 1 111 ? 8.480 0.138 1.462 1.00 92.81 111 PHE A C 1
ATOM 879 O O . PHE A 1 111 ? 9.554 0.541 1.038 1.00 92.81 111 PHE A O 1
ATOM 886 N N . SER A 1 112 ? 7.954 0.560 2.613 1.00 90.25 112 SER A N 1
ATOM 887 C CA . SER A 1 112 ? 8.622 1.562 3.452 1.00 90.25 112 SER A CA 1
ATOM 888 C C . SER A 1 112 ? 10.033 1.119 3.857 1.00 90.25 112 SER A C 1
ATOM 890 O O . SER A 1 112 ? 10.968 1.916 3.810 1.00 90.25 112 SER A O 1
ATOM 892 N N . GLU A 1 113 ? 10.213 -0.165 4.178 1.00 90.94 113 GLU A N 1
ATOM 893 C CA . GLU A 1 113 ? 11.528 -0.748 4.480 1.00 90.94 113 GLU A CA 1
ATOM 894 C C . GLU A 1 113 ? 12.483 -0.739 3.278 1.00 90.94 113 GLU A C 1
ATOM 896 O O . GLU A 1 113 ? 13.675 -0.473 3.441 1.00 90.94 113 GLU A O 1
ATOM 901 N N . ALA A 1 114 ? 11.983 -1.044 2.077 1.00 92.38 114 ALA A N 1
ATOM 902 C CA . ALA A 1 114 ? 12.769 -1.004 0.846 1.00 92.38 114 ALA A CA 1
ATOM 903 C C . ALA A 1 114 ? 13.128 0.441 0.469 1.00 92.38 114 ALA A C 1
ATOM 905 O O . ALA A 1 114 ? 14.295 0.753 0.250 1.00 92.38 114 ALA A O 1
ATOM 906 N N . ALA A 1 115 ? 12.147 1.343 0.475 1.00 93.12 115 ALA A N 1
ATOM 907 C CA . ALA A 1 115 ? 12.297 2.763 0.184 1.00 93.12 115 ALA A CA 1
ATOM 908 C C . ALA A 1 115 ? 13.351 3.436 1.078 1.00 93.12 115 ALA A C 1
ATOM 910 O O . ALA A 1 115 ? 14.126 4.259 0.595 1.00 93.12 115 ALA A O 1
ATOM 911 N N . ALA A 1 116 ? 13.445 3.052 2.355 1.00 93.31 116 ALA A N 1
ATOM 912 C CA . ALA A 1 116 ? 14.465 3.565 3.274 1.00 93.31 116 ALA A CA 1
ATOM 913 C C . ALA A 1 116 ? 15.911 3.196 2.879 1.00 93.31 116 ALA A C 1
ATOM 915 O O . ALA A 1 116 ? 16.850 3.843 3.335 1.00 93.31 116 ALA A O 1
ATOM 916 N N . LYS A 1 117 ? 16.097 2.163 2.048 1.00 94.25 117 LYS A N 1
ATOM 917 C CA . LYS A 1 117 ? 17.406 1.667 1.589 1.00 94.25 117 LYS A CA 1
ATOM 918 C C . LYS A 1 117 ? 17.783 2.161 0.193 1.00 94.25 117 LYS A C 1
ATOM 920 O O . LYS A 1 117 ? 18.896 1.905 -0.256 1.00 94.25 117 LYS A O 1
ATOM 925 N N . VAL A 1 118 ? 16.867 2.831 -0.506 1.00 94.12 118 VAL A N 1
ATOM 926 C CA . VAL A 1 118 ? 17.114 3.346 -1.855 1.00 94.12 118 VAL A CA 1
ATOM 927 C C . VAL A 1 118 ? 18.054 4.545 -1.797 1.00 94.12 118 VAL A C 1
ATOM 929 O O . VAL A 1 118 ? 17.863 5.467 -1.002 1.00 94.12 118 VAL A O 1
ATOM 932 N N . ASP A 1 119 ? 19.042 4.571 -2.692 1.00 91.88 119 ASP A N 1
ATOM 933 C CA . ASP A 1 119 ? 19.800 5.786 -2.977 1.00 91.88 119 ASP A CA 1
ATOM 934 C C . ASP A 1 119 ? 18.928 6.754 -3.794 1.00 91.88 119 ASP A C 1
ATOM 936 O O . ASP A 1 119 ? 18.918 6.762 -5.028 1.00 91.88 119 ASP A O 1
ATOM 940 N N . TRP A 1 120 ? 18.156 7.577 -3.081 1.00 89.81 120 TRP A N 1
ATOM 941 C CA . TRP A 1 120 ? 17.266 8.577 -3.674 1.00 89.81 120 TRP A CA 1
ATOM 942 C C . TRP A 1 120 ? 18.009 9.659 -4.456 1.00 89.81 120 TRP A C 1
ATOM 944 O O . TRP A 1 120 ? 17.424 10.275 -5.347 1.00 89.81 120 TRP A O 1
ATOM 954 N N . LYS A 1 121 ? 19.293 9.892 -4.156 1.00 88.56 121 LYS A N 1
ATOM 955 C CA . LYS A 1 121 ? 20.111 10.848 -4.904 1.00 88.56 121 LYS A CA 1
ATOM 956 C C . LYS A 1 121 ? 20.442 10.278 -6.278 1.00 88.56 121 LYS A C 1
ATOM 958 O O . LYS A 1 121 ? 20.239 10.969 -7.274 1.00 88.56 121 LYS A O 1
ATOM 963 N N . GLN A 1 122 ? 20.901 9.030 -6.335 1.00 88.62 122 GLN A N 1
ATOM 964 C CA . GLN A 1 122 ? 21.181 8.346 -7.597 1.00 88.62 122 GLN A CA 1
ATOM 965 C C . GLN A 1 122 ? 19.910 8.179 -8.437 1.00 88.62 122 GLN A C 1
ATOM 967 O O . GLN A 1 122 ? 19.900 8.550 -9.610 1.00 88.62 122 GLN A O 1
ATOM 972 N N . LEU A 1 123 ? 18.811 7.724 -7.825 1.00 88.81 123 LEU A N 1
ATOM 973 C CA . LEU A 1 123 ? 17.522 7.614 -8.512 1.00 88.81 123 LEU A CA 1
ATOM 974 C C . LEU A 1 123 ? 17.050 8.974 -9.046 1.00 88.81 123 LEU A C 1
ATOM 976 O O . LEU A 1 123 ? 16.565 9.065 -10.171 1.00 88.81 123 LEU A O 1
ATOM 980 N N . GLY A 1 124 ? 17.236 10.042 -8.266 1.00 89.31 124 GLY A N 1
ATOM 981 C CA . GLY A 1 124 ? 16.922 11.402 -8.689 1.00 89.31 124 GLY A CA 1
ATOM 982 C C . GLY A 1 124 ? 17.727 11.851 -9.907 1.00 89.31 124 GLY A C 1
ATOM 983 O O . GLY A 1 124 ? 17.152 12.440 -10.818 1.00 89.31 124 GLY A O 1
ATOM 984 N N . ILE A 1 125 ? 19.020 11.519 -9.980 1.00 90.12 125 ILE A N 1
ATOM 985 C CA . ILE A 1 125 ? 19.861 11.795 -11.156 1.00 90.12 125 ILE A CA 1
ATOM 986 C C . ILE A 1 125 ? 19.341 11.034 -12.383 1.00 90.12 125 ILE A C 1
ATOM 988 O O . ILE A 1 125 ? 19.157 11.637 -13.439 1.00 90.12 125 ILE A O 1
ATOM 992 N N . GLU A 1 126 ? 19.057 9.739 -12.242 1.00 87.69 126 GLU A N 1
ATOM 993 C CA . GLU A 1 126 ? 18.552 8.885 -13.330 1.00 87.69 126 GLU A CA 1
ATOM 994 C C . GLU A 1 126 ? 17.187 9.340 -13.852 1.00 87.69 126 GLU A C 1
ATOM 996 O O . GLU A 1 126 ? 16.907 9.251 -15.046 1.00 87.69 126 GLU A O 1
ATOM 1001 N N . MET A 1 127 ? 16.339 9.849 -12.959 1.00 86.75 127 MET A N 1
ATOM 1002 C CA . MET A 1 127 ? 15.027 10.397 -13.293 1.00 86.75 127 MET A CA 1
ATOM 1003 C C . MET A 1 127 ? 15.075 11.875 -13.707 1.00 86.75 127 MET A C 1
ATOM 1005 O O . MET A 1 127 ? 14.042 12.435 -14.069 1.00 86.75 127 MET A O 1
ATOM 1009 N N . GLY A 1 128 ? 16.246 12.517 -13.662 1.00 90.19 128 GLY A N 1
ATOM 1010 C CA . GLY A 1 128 ? 16.412 13.927 -14.007 1.00 90.19 128 GLY A CA 1
ATOM 1011 C C . GLY A 1 128 ? 15.734 14.902 -13.039 1.00 90.19 128 GLY A C 1
ATOM 1012 O O . GLY A 1 128 ? 15.409 16.013 -13.448 1.00 90.19 128 GLY A O 1
ATOM 1013 N N . ILE A 1 129 ? 15.529 14.510 -11.779 1.00 89.88 129 ILE A N 1
ATOM 1014 C CA . ILE A 1 129 ? 14.917 15.322 -10.721 1.00 89.88 129 ILE A CA 1
ATOM 1015 C C . ILE A 1 129 ? 15.902 16.414 -10.299 1.00 89.88 129 ILE A C 1
ATOM 1017 O O . ILE A 1 129 ? 16.957 16.140 -9.725 1.00 89.88 129 ILE A O 1
ATOM 1021 N N . LYS A 1 130 ? 15.551 17.670 -10.569 1.00 88.69 130 LYS A N 1
ATOM 1022 C CA . LYS A 1 130 ? 16.370 18.862 -10.298 1.00 88.69 130 LYS A CA 1
ATOM 1023 C C . LYS A 1 130 ? 15.722 19.808 -9.293 1.00 88.69 130 LYS A C 1
ATOM 1025 O O . LYS A 1 130 ? 16.341 20.790 -8.888 1.00 88.69 130 LYS A O 1
ATOM 1030 N N . SER A 1 131 ? 14.483 19.538 -8.895 1.00 88.56 131 SER A N 1
ATOM 1031 C CA . SER A 1 131 ? 13.675 20.435 -8.076 1.00 88.56 131 SER A CA 1
ATOM 1032 C C . SER A 1 131 ? 12.814 19.690 -7.058 1.00 88.56 131 SER A C 1
ATOM 1034 O O . SER A 1 131 ? 12.533 18.496 -7.184 1.00 88.56 131 SER A O 1
ATOM 1036 N N . ARG A 1 132 ? 12.347 20.427 -6.044 1.00 84.12 132 ARG A N 1
ATOM 1037 C CA . ARG A 1 132 ? 11.377 19.918 -5.067 1.00 84.12 132 ARG A CA 1
ATOM 1038 C C . ARG A 1 132 ? 10.054 19.525 -5.727 1.00 84.12 132 ARG A C 1
ATOM 1040 O O . ARG A 1 132 ? 9.503 18.495 -5.374 1.00 84.12 132 ARG A O 1
ATOM 1047 N N . GLU A 1 133 ? 9.592 20.295 -6.710 1.00 83.94 133 GLU A N 1
ATOM 1048 C CA . GLU A 1 133 ? 8.358 19.995 -7.446 1.00 83.94 133 GLU A CA 1
ATOM 1049 C C . GLU A 1 133 ? 8.444 18.651 -8.192 1.00 83.94 133 GLU A C 1
ATOM 1051 O O . GLU A 1 133 ? 7.502 17.864 -8.182 1.00 83.94 133 GLU A O 1
ATOM 1056 N N . GLU A 1 134 ? 9.583 18.345 -8.819 1.00 85.25 134 GLU A N 1
ATOM 1057 C CA . GLU A 1 134 ? 9.798 17.046 -9.471 1.00 85.25 134 GLU A CA 1
ATOM 1058 C C . GLU A 1 134 ? 9.891 15.897 -8.460 1.00 85.25 134 GLU A C 1
ATOM 1060 O O . GLU A 1 134 ? 9.404 14.803 -8.736 1.00 85.25 134 GLU A O 1
ATOM 1065 N N . SER A 1 135 ? 10.446 16.147 -7.271 1.00 86.19 135 SER A N 1
ATOM 1066 C CA . SER A 1 135 ? 10.429 15.181 -6.164 1.00 86.19 135 SER A CA 1
ATOM 1067 C C . SER A 1 135 ? 9.002 14.910 -5.666 1.00 86.19 135 SER A C 1
ATOM 1069 O O . SER A 1 135 ? 8.607 13.759 -5.475 1.00 86.19 135 SER A O 1
ATOM 1071 N N . ASP A 1 136 ? 8.174 15.951 -5.548 1.00 86.00 136 ASP A N 1
ATOM 1072 C CA . ASP A 1 136 ? 6.761 15.809 -5.187 1.00 86.00 136 ASP A CA 1
ATOM 1073 C C . ASP A 1 136 ? 6.000 14.987 -6.244 1.00 86.00 136 ASP A C 1
ATOM 1075 O O . ASP A 1 136 ? 5.216 14.107 -5.891 1.00 86.00 136 ASP A O 1
ATOM 1079 N N . LYS A 1 137 ? 6.311 15.157 -7.539 1.00 86.00 137 LYS A N 1
ATOM 1080 C CA . LYS A 1 137 ? 5.748 14.324 -8.621 1.00 86.00 137 LYS A CA 1
ATOM 1081 C C . LYS A 1 137 ? 6.105 12.840 -8.485 1.00 86.00 137 LYS A C 1
ATOM 1083 O O . LYS A 1 137 ? 5.288 11.993 -8.850 1.00 86.00 137 LYS A O 1
ATOM 1088 N N . VAL A 1 138 ? 7.284 12.508 -7.953 1.00 89.94 138 VAL A N 1
ATOM 1089 C CA . VAL A 1 138 ? 7.670 11.116 -7.654 1.00 89.94 138 VAL A CA 1
ATOM 1090 C C . VAL A 1 138 ? 6.849 10.551 -6.498 1.00 89.94 138 VAL A C 1
ATOM 1092 O O . VAL A 1 138 ? 6.308 9.453 -6.619 1.00 89.94 138 VAL A O 1
ATOM 1095 N N . ASN A 1 139 ? 6.677 11.309 -5.415 1.00 89.81 139 ASN A N 1
ATOM 1096 C CA . ASN A 1 139 ? 5.814 10.904 -4.298 1.00 89.81 139 ASN A CA 1
ATOM 1097 C C . ASN A 1 139 ? 4.350 10.720 -4.734 1.00 89.81 139 ASN A C 1
ATOM 1099 O O . ASN A 1 139 ? 3.665 9.790 -4.293 1.00 89.81 139 ASN A O 1
ATOM 1103 N N . ASP A 1 140 ? 3.881 11.566 -5.648 1.00 90.31 140 ASP A N 1
ATOM 1104 C CA . ASP A 1 140 ? 2.556 11.457 -6.251 1.00 90.31 140 ASP A CA 1
ATOM 1105 C C . ASP A 1 140 ? 2.420 10.190 -7.091 1.00 90.31 140 ASP A C 1
ATOM 1107 O O . ASP A 1 140 ? 1.416 9.488 -6.979 1.00 90.31 140 ASP A O 1
ATOM 1111 N N . ALA A 1 141 ? 3.438 9.863 -7.889 1.00 91.88 141 ALA A N 1
ATOM 1112 C CA . ALA A 1 141 ? 3.483 8.626 -8.660 1.00 91.88 141 ALA A CA 1
ATOM 1113 C C . ALA A 1 141 ? 3.447 7.388 -7.755 1.00 91.88 141 ALA A C 1
ATOM 1115 O O . ALA A 1 141 ? 2.638 6.493 -7.980 1.00 91.88 141 ALA A O 1
ATOM 1116 N N . ILE A 1 142 ? 4.229 7.368 -6.673 1.00 93.19 142 ILE A N 1
ATOM 1117 C CA . ILE A 1 142 ? 4.204 6.282 -5.678 1.00 93.19 142 ILE A CA 1
ATOM 1118 C C . ILE A 1 142 ? 2.801 6.136 -5.069 1.00 93.19 142 ILE A C 1
ATOM 1120 O O . ILE A 1 142 ? 2.262 5.031 -4.991 1.00 93.19 142 ILE A O 1
ATOM 1124 N N . SER A 1 143 ? 2.173 7.252 -4.692 1.00 91.00 143 SER A N 1
ATOM 1125 C CA . SER A 1 143 ? 0.823 7.257 -4.115 1.00 91.00 143 SER A CA 1
ATOM 1126 C C . SER A 1 143 ? -0.228 6.733 -5.101 1.00 91.00 143 SER A C 1
ATOM 1128 O O . SER A 1 143 ? -1.059 5.895 -4.741 1.00 91.00 143 SER A O 1
ATOM 1130 N N . ARG A 1 144 ? -0.171 7.171 -6.367 1.00 91.62 144 ARG A N 1
ATOM 1131 C CA . ARG A 1 144 ? -1.044 6.677 -7.444 1.00 91.62 144 ARG A CA 1
ATOM 1132 C C . ARG A 1 144 ? -0.828 5.189 -7.719 1.00 91.62 144 ARG A C 1
ATOM 1134 O O . ARG A 1 144 ? -1.803 4.470 -7.914 1.00 91.62 144 ARG A O 1
ATOM 1141 N N . ALA A 1 145 ? 0.413 4.709 -7.692 1.00 92.81 145 ALA A N 1
ATOM 1142 C CA . ALA A 1 145 ? 0.732 3.298 -7.885 1.00 92.81 145 ALA A CA 1
ATOM 1143 C C . ALA A 1 145 ? 0.119 2.414 -6.790 1.00 92.81 145 ALA A C 1
ATOM 1145 O O . ALA A 1 145 ? -0.497 1.394 -7.092 1.00 92.81 145 ALA A O 1
ATOM 1146 N N . PHE A 1 146 ? 0.217 2.825 -5.521 1.00 91.88 146 PHE A N 1
ATOM 1147 C CA . PHE A 1 146 ? -0.444 2.114 -4.424 1.00 91.88 146 PHE A CA 1
ATOM 1148 C C . PHE A 1 146 ? -1.956 2.113 -4.568 1.00 91.88 146 PHE A C 1
ATOM 1150 O O . PHE A 1 146 ? -2.583 1.064 -4.434 1.00 91.88 146 PHE A O 1
ATOM 1157 N N . TRP A 1 147 ? -2.543 3.268 -4.882 1.00 87.81 147 TRP A N 1
ATOM 1158 C CA . TRP A 1 147 ? -3.969 3.341 -5.165 1.00 87.81 147 TRP A CA 1
ATOM 1159 C C . TRP A 1 147 ? -4.362 2.361 -6.273 1.00 87.81 147 TRP A C 1
ATOM 1161 O O . TRP A 1 147 ? -5.317 1.609 -6.114 1.00 87.81 147 TRP A O 1
ATOM 1171 N N . TRP A 1 148 ? -3.592 2.298 -7.360 1.00 88.88 148 TRP A N 1
ATOM 1172 C CA . TRP A 1 148 ? -3.825 1.351 -8.446 1.00 88.88 148 TRP A CA 1
ATOM 1173 C C . TRP A 1 148 ? -3.818 -0.101 -7.947 1.00 88.88 148 TRP A C 1
ATOM 1175 O O . TRP A 1 148 ? -4.781 -0.827 -8.204 1.00 88.88 148 TRP A O 1
ATOM 1185 N N . LEU A 1 149 ? -2.812 -0.496 -7.154 1.00 89.31 149 LEU A N 1
ATOM 1186 C CA . LEU A 1 149 ? -2.708 -1.851 -6.593 1.00 89.31 149 LEU A CA 1
ATOM 1187 C C . LEU A 1 149 ? -3.910 -2.218 -5.707 1.00 89.31 149 LEU A C 1
ATOM 1189 O O . LEU A 1 149 ? -4.345 -3.370 -5.736 1.00 89.31 149 LEU A O 1
ATOM 1193 N N . TYR A 1 150 ? -4.470 -1.251 -4.973 1.00 85.12 150 TYR A N 1
ATOM 1194 C CA . TYR A 1 150 ? -5.589 -1.461 -4.045 1.00 85.12 150 TYR A CA 1
ATOM 1195 C C . TYR A 1 150 ? -6.978 -1.164 -4.628 1.00 85.12 150 TYR A C 1
ATOM 1197 O O . TYR A 1 150 ? -7.984 -1.556 -4.044 1.00 85.12 150 TYR A O 1
ATOM 1205 N N . SER A 1 151 ? -7.066 -0.528 -5.795 1.00 79.69 151 SER A N 1
ATOM 1206 C CA . SER A 1 151 ? -8.330 -0.089 -6.415 1.00 79.69 151 SER A CA 1
ATOM 1207 C C . SER A 1 151 ? -9.165 -1.212 -7.054 1.00 79.69 151 SER A C 1
ATOM 1209 O O . SER A 1 151 ? -10.084 -0.940 -7.825 1.00 79.69 151 SER A O 1
ATOM 1211 N N . GLY A 1 152 ? -8.857 -2.480 -6.766 1.00 69.44 152 GLY A N 1
ATOM 1212 C CA . GLY A 1 152 ? -9.609 -3.638 -7.265 1.00 69.44 152 GLY A CA 1
ATOM 1213 C C . GLY A 1 152 ? -9.292 -4.047 -8.708 1.00 69.44 152 GLY A C 1
ATOM 1214 O O . GLY A 1 152 ? -10.021 -4.852 -9.288 1.00 69.44 152 GLY A O 1
ATOM 1215 N N . HIS A 1 153 ? -8.212 -3.527 -9.300 1.00 77.62 153 HIS A N 1
ATOM 1216 C CA . HIS A 1 153 ? -7.733 -3.996 -10.601 1.00 77.62 153 HIS A CA 1
ATOM 1217 C C . HIS A 1 153 ? -7.296 -5.464 -10.508 1.00 77.62 153 HIS A C 1
ATOM 1219 O O . HIS A 1 153 ? -6.645 -5.869 -9.547 1.00 77.62 153 HIS A O 1
ATOM 1225 N N . GLN A 1 154 ? -7.626 -6.270 -11.521 1.00 84.56 154 GLN A N 1
ATOM 1226 C CA . GLN A 1 154 ? -7.133 -7.644 -11.601 1.00 84.56 154 GLN A CA 1
ATOM 1227 C C . GLN A 1 154 ? -5.702 -7.650 -12.132 1.00 84.56 154 GLN A C 1
ATOM 1229 O O . GLN A 1 154 ? -5.456 -7.429 -13.320 1.00 84.56 154 GLN A O 1
ATOM 1234 N N . TRP A 1 155 ? -4.766 -7.928 -11.237 1.00 92.12 155 TRP A N 1
ATOM 1235 C CA . TRP A 1 155 ? -3.355 -8.080 -11.547 1.00 92.12 155 TRP A CA 1
ATOM 1236 C C . TRP A 1 155 ? -2.790 -9.339 -10.897 1.00 92.12 155 TRP A C 1
ATOM 1238 O O . TRP A 1 155 ? -3.396 -9.950 -10.016 1.00 92.12 155 TRP A O 1
ATOM 1248 N N . THR A 1 156 ? -1.633 -9.772 -11.377 1.00 93.38 156 THR A N 1
ATOM 1249 C CA . THR A 1 156 ? -0.870 -10.880 -10.811 1.00 93.38 156 THR A CA 1
ATOM 1250 C C . THR A 1 156 ? 0.583 -10.473 -10.699 1.00 93.38 156 THR A C 1
ATOM 1252 O O . THR A 1 156 ? 1.133 -9.842 -11.598 1.00 93.38 156 THR A O 1
ATOM 1255 N N . TYR A 1 157 ? 1.195 -10.853 -9.585 1.00 94.38 157 TYR A N 1
ATOM 1256 C CA . TYR A 1 157 ? 2.603 -10.633 -9.317 1.00 94.38 157 TYR A CA 1
ATOM 1257 C C . TYR A 1 157 ? 3.328 -11.975 -9.202 1.00 94.38 157 TYR A C 1
ATOM 1259 O O . TYR A 1 157 ? 2.869 -12.883 -8.509 1.00 94.38 157 TYR A O 1
ATOM 1267 N N . ALA A 1 158 ? 4.466 -12.083 -9.877 1.00 94.94 158 ALA A N 1
ATOM 1268 C CA . ALA A 1 158 ? 5.361 -13.235 -9.867 1.00 94.94 158 ALA A CA 1
ATOM 1269 C C . ALA A 1 158 ? 6.839 -12.814 -9.790 1.00 94.94 158 ALA A C 1
ATOM 1271 O O . ALA A 1 158 ? 7.722 -13.576 -10.1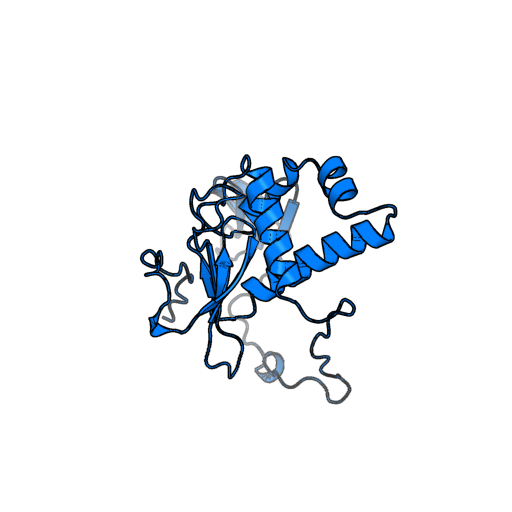69 1.00 94.94 158 ALA A O 1
ATOM 1272 N N . GLY A 1 159 ? 7.121 -11.605 -9.293 1.00 94.50 159 GLY A N 1
ATOM 1273 C CA . GLY A 1 159 ? 8.479 -11.066 -9.237 1.00 94.50 159 GLY A CA 1
ATOM 1274 C C . GLY A 1 159 ? 9.371 -11.657 -8.148 1.00 94.50 159 GLY A C 1
ATOM 1275 O O . GLY A 1 159 ? 10.554 -11.358 -8.138 1.00 94.50 159 GLY A O 1
ATOM 1276 N N . LYS A 1 160 ? 8.862 -12.498 -7.238 1.00 95.31 160 LYS A N 1
ATOM 1277 C CA . LYS A 1 160 ? 9.643 -13.051 -6.115 1.00 95.31 160 LYS A CA 1
ATOM 1278 C C . LYS A 1 160 ? 11.020 -13.564 -6.562 1.00 95.31 160 LYS A C 1
ATOM 1280 O O . LYS A 1 160 ? 11.108 -14.574 -7.255 1.00 95.31 160 LYS A O 1
ATOM 1285 N N . GLY A 1 161 ? 12.081 -12.911 -6.084 1.00 93.12 161 GLY A N 1
ATOM 1286 C CA . GLY A 1 161 ? 13.463 -13.345 -6.306 1.00 93.12 161 GLY A CA 1
ATOM 1287 C C . GLY A 1 161 ? 14.012 -13.075 -7.709 1.00 93.12 161 GLY A C 1
ATOM 1288 O O . GLY A 1 161 ? 15.159 -13.425 -7.968 1.00 93.12 161 GLY A O 1
ATOM 1289 N N . VAL A 1 162 ? 13.233 -12.461 -8.602 1.00 96.62 162 VAL A N 1
ATOM 1290 C CA . VAL A 1 162 ? 13.720 -12.002 -9.908 1.00 96.62 162 VAL A CA 1
ATOM 1291 C C . VAL A 1 162 ? 14.655 -10.815 -9.685 1.00 96.62 162 VAL A C 1
ATOM 1293 O O . VAL A 1 162 ? 14.362 -9.943 -8.862 1.00 96.62 162 VAL A O 1
ATOM 1296 N N . ARG A 1 163 ? 15.782 -10.770 -10.401 1.00 97.19 163 ARG A N 1
ATOM 1297 C CA . ARG A 1 163 ? 16.709 -9.639 -10.343 1.00 97.19 163 ARG A CA 1
ATOM 1298 C C . ARG A 1 163 ? 16.276 -8.524 -11.298 1.00 97.19 163 ARG A C 1
ATOM 1300 O O . ARG A 1 163 ? 15.827 -8.789 -12.414 1.00 97.19 163 ARG A O 1
ATOM 1307 N N . LEU A 1 164 ? 16.433 -7.274 -10.870 1.00 96.50 164 LEU A N 1
ATOM 1308 C CA . LEU A 1 164 ? 16.256 -6.104 -11.726 1.00 96.50 164 LEU A CA 1
ATOM 1309 C C . LEU A 1 164 ? 17.237 -6.187 -12.908 1.00 96.50 164 LEU A C 1
ATOM 1311 O O . LEU A 1 164 ? 18.435 -6.390 -12.710 1.00 96.50 164 LEU A O 1
ATOM 1315 N N . GLY A 1 165 ? 16.713 -6.056 -14.127 1.00 94.81 165 GLY A N 1
ATOM 1316 C CA . GLY A 1 165 ? 17.455 -6.220 -15.383 1.00 94.81 165 GLY A CA 1
ATOM 1317 C C . GLY A 1 165 ? 17.253 -7.570 -16.087 1.00 94.81 165 GLY A C 1
ATOM 1318 O O . GLY A 1 165 ? 17.728 -7.741 -17.205 1.00 94.81 165 GLY A O 1
ATOM 1319 N N . GLU A 1 166 ? 16.538 -8.534 -15.494 1.00 94.44 166 GLU A N 1
ATOM 1320 C CA . GLU A 1 166 ? 16.232 -9.809 -16.164 1.00 94.44 166 GLU A CA 1
ATOM 1321 C C . GLU A 1 166 ? 15.095 -9.670 -17.204 1.00 94.44 166 GLU A C 1
ATOM 1323 O O . GLU A 1 166 ? 13.920 -9.898 -16.908 1.00 94.44 166 GLU A O 1
ATOM 1328 N N . GLU A 1 167 ? 15.449 -9.352 -18.454 1.00 90.00 167 GLU A N 1
ATOM 1329 C CA . GLU A 1 167 ? 14.516 -9.023 -19.556 1.00 90.00 167 GLU A CA 1
ATOM 1330 C C . GLU A 1 167 ? 13.486 -10.112 -19.907 1.00 90.00 167 GLU A C 1
ATOM 1332 O O . GLU A 1 167 ? 12.404 -9.831 -20.424 1.00 90.00 167 GLU A O 1
ATOM 1337 N N . ALA A 1 168 ? 13.806 -11.384 -19.657 1.00 89.25 168 ALA A N 1
ATOM 1338 C CA . ALA A 1 168 ? 12.955 -12.516 -20.032 1.00 89.25 168 ALA A CA 1
ATOM 1339 C C . ALA A 1 168 ? 12.035 -13.000 -18.898 1.00 89.25 168 ALA A C 1
ATOM 1341 O O . ALA A 1 168 ? 11.218 -13.899 -19.116 1.00 89.25 168 ALA A O 1
ATOM 1342 N N . LYS A 1 169 ? 12.153 -12.441 -17.685 1.00 94.44 169 LYS A N 1
ATOM 1343 C CA . LYS A 1 169 ? 11.355 -12.868 -16.530 1.00 94.44 169 LYS A CA 1
ATOM 1344 C C . LYS A 1 169 ? 10.136 -11.969 -16.334 1.00 94.44 169 LYS A C 1
ATOM 1346 O O . LYS A 1 169 ? 10.304 -10.817 -15.957 1.00 94.44 169 LYS A O 1
ATOM 1351 N N . PRO A 1 170 ? 8.910 -12.465 -16.549 1.00 95.38 170 PRO A N 1
ATOM 1352 C CA . PRO A 1 170 ? 7.702 -11.707 -16.251 1.00 95.38 170 PRO A CA 1
ATOM 1353 C C . PRO A 1 170 ? 7.525 -11.600 -14.734 1.00 95.38 170 PRO A C 1
ATOM 1355 O O . PRO A 1 170 ? 7.527 -12.611 -14.032 1.00 95.38 170 PRO A O 1
ATOM 1358 N N . ILE A 1 171 ? 7.352 -10.381 -14.229 1.00 96.56 171 ILE A N 1
ATOM 1359 C CA . ILE A 1 171 ? 7.231 -10.113 -12.788 1.00 96.56 171 ILE A CA 1
ATOM 1360 C C . ILE A 1 171 ? 5.832 -9.660 -12.394 1.00 96.56 171 ILE A C 1
ATOM 1362 O O . ILE A 1 171 ? 5.422 -9.845 -11.250 1.00 96.56 171 ILE A O 1
ATOM 1366 N N . PHE A 1 172 ? 5.092 -9.062 -13.322 1.00 96.19 172 PHE A N 1
ATOM 1367 C CA . PHE A 1 172 ? 3.799 -8.465 -13.040 1.00 96.19 172 PHE A CA 1
ATOM 1368 C C . PHE A 1 172 ? 2.962 -8.413 -14.311 1.00 96.19 172 PHE A C 1
ATOM 1370 O O . PHE A 1 172 ? 3.479 -8.083 -15.374 1.00 96.19 172 PHE A O 1
ATOM 1377 N N . TRP A 1 173 ? 1.672 -8.711 -14.230 1.00 95.31 173 TRP A N 1
ATOM 1378 C CA . TRP A 1 173 ? 0.779 -8.527 -15.368 1.00 95.31 173 TRP A CA 1
ATOM 1379 C C . TRP A 1 173 ? -0.639 -8.198 -14.953 1.00 95.31 173 TRP A C 1
ATOM 1381 O O . TRP A 1 173 ? -1.108 -8.565 -13.875 1.00 95.31 173 TRP A O 1
ATOM 1391 N N . TYR A 1 174 ? -1.335 -7.510 -15.845 1.00 93.31 174 TYR A N 1
ATOM 1392 C CA . TYR A 1 174 ? -2.722 -7.122 -15.667 1.00 93.31 174 TYR A CA 1
ATOM 1393 C C . TYR A 1 174 ? -3.425 -7.041 -17.017 1.00 93.31 174 TYR A C 1
ATOM 1395 O O . TYR A 1 174 ? -2.793 -6.937 -18.072 1.00 93.31 174 TYR A O 1
ATOM 1403 N N . ARG A 1 175 ? -4.755 -7.085 -16.993 1.00 91.25 175 ARG A N 1
ATOM 1404 C CA . ARG A 1 175 ? -5.567 -6.911 -18.196 1.00 91.25 175 ARG A CA 1
ATOM 1405 C C . ARG A 1 175 ? -6.244 -5.543 -18.154 1.00 91.25 175 ARG A C 1
ATOM 1407 O O . ARG A 1 175 ? -7.092 -5.337 -17.285 1.00 91.25 175 ARG A O 1
ATOM 1414 N N . PRO A 1 176 ? -5.905 -4.609 -19.061 1.00 89.44 176 PRO A N 1
ATOM 1415 C CA . PRO A 1 176 ? -6.650 -3.365 -19.184 1.00 89.44 176 PRO A CA 1
ATOM 1416 C C . PRO A 1 176 ? -8.125 -3.649 -19.471 1.00 89.44 176 PRO A C 1
ATOM 1418 O O . PRO A 1 176 ? -8.462 -4.641 -20.129 1.00 89.44 176 PRO A O 1
ATOM 1421 N N . LYS A 1 177 ? -9.007 -2.772 -18.987 1.00 85.44 177 LYS A N 1
ATOM 1422 C CA . LYS A 1 177 ? -10.448 -2.905 -19.205 1.00 85.44 177 LYS A CA 1
ATOM 1423 C C . LYS A 1 177 ? -10.734 -3.016 -20.706 1.00 85.44 177 LYS A C 1
ATOM 1425 O O . LYS A 1 177 ? -10.165 -2.270 -21.494 1.00 85.44 177 LYS A O 1
ATOM 1430 N N . GLU A 1 178 ? -11.578 -3.977 -21.080 1.00 85.94 178 GLU A N 1
ATOM 1431 C CA . GLU A 1 178 ? -11.996 -4.232 -22.472 1.00 85.94 178 GLU A CA 1
ATOM 1432 C C . GLU A 1 178 ? -10.862 -4.638 -23.444 1.00 85.94 178 GLU A C 1
ATOM 1434 O O . GLU A 1 178 ? -11.117 -4.867 -24.626 1.00 85.94 178 GLU A O 1
ATOM 1439 N N . SER A 1 179 ? -9.622 -4.829 -22.972 1.00 88.31 179 SER A N 1
ATOM 1440 C CA . SER A 1 179 ? -8.514 -5.279 -23.823 1.00 88.31 179 SER A CA 1
ATOM 1441 C C . SER A 1 179 ? -8.611 -6.768 -24.157 1.00 88.31 179 SER A C 1
ATOM 1443 O O . SER A 1 179 ? -9.041 -7.583 -23.335 1.00 88.31 179 SER A O 1
ATOM 1445 N N . LYS A 1 180 ? -8.158 -7.146 -25.358 1.00 88.25 180 LYS A N 1
ATOM 1446 C CA . LYS A 1 180 ? -7.970 -8.549 -25.776 1.00 88.25 180 LYS A CA 1
ATOM 1447 C C . LYS A 1 180 ? -6.610 -9.115 -25.357 1.00 88.25 180 LYS A C 1
ATOM 1449 O O . LYS A 1 180 ? -6.455 -10.329 -25.330 1.00 88.25 180 LYS A O 1
ATOM 1454 N N . THR A 1 181 ? -5.659 -8.250 -25.021 1.00 91.81 181 THR A N 1
ATOM 1455 C CA . THR A 1 181 ? -4.307 -8.597 -24.572 1.00 91.81 181 THR A CA 1
ATOM 1456 C C . THR A 1 181 ? -4.094 -8.181 -23.119 1.00 91.81 181 THR A C 1
ATOM 1458 O O . THR A 1 181 ? -4.752 -7.274 -22.598 1.00 91.81 181 THR A O 1
ATOM 1461 N N . CYS A 1 182 ? -3.162 -8.853 -22.460 1.00 92.81 182 CYS A N 1
ATOM 1462 C CA . CYS A 1 182 ? -2.662 -8.524 -21.138 1.00 92.81 182 CYS A CA 1
ATOM 1463 C C . CYS A 1 182 ? -1.340 -7.763 -21.260 1.00 92.81 182 CYS A C 1
ATOM 1465 O O . CYS A 1 182 ? -0.523 -8.052 -22.132 1.00 92.81 182 CYS A O 1
ATOM 1467 N N . ARG A 1 183 ? -1.129 -6.805 -20.360 1.00 95.56 183 ARG A N 1
ATOM 1468 C CA . ARG A 1 183 ? 0.128 -6.073 -20.207 1.00 95.56 183 ARG A CA 1
ATOM 1469 C C . ARG A 1 183 ? 1.018 -6.854 -19.259 1.00 95.56 183 ARG A C 1
ATOM 1471 O O . ARG A 1 183 ? 0.588 -7.152 -18.145 1.00 95.56 183 ARG A O 1
ATOM 1478 N N . VAL A 1 184 ? 2.224 -7.194 -19.696 1.00 96.44 184 VAL A N 1
ATOM 1479 C CA . VAL A 1 184 ? 3.203 -7.949 -18.907 1.00 96.44 184 VAL A CA 1
ATOM 1480 C C . VAL A 1 184 ? 4.452 -7.104 -18.725 1.00 96.44 184 VAL A C 1
ATOM 1482 O O . VAL A 1 184 ? 5.083 -6.718 -19.705 1.00 96.44 184 VAL A O 1
ATOM 1485 N N . ILE A 1 185 ? 4.787 -6.832 -17.468 1.00 97.50 185 ILE A N 1
ATOM 1486 C CA . ILE A 1 185 ? 6.001 -6.146 -17.036 1.00 97.50 185 ILE A CA 1
ATOM 1487 C C . ILE A 1 185 ? 7.054 -7.207 -16.706 1.00 97.50 185 ILE A C 1
ATOM 1489 O O . ILE A 1 185 ? 6.770 -8.178 -15.991 1.00 97.50 185 ILE A O 1
ATOM 1493 N N . TYR A 1 186 ? 8.259 -7.017 -17.227 1.00 97.19 186 TYR A N 1
ATOM 1494 C CA . TYR A 1 186 ? 9.395 -7.924 -17.077 1.00 97.19 186 TYR A CA 1
ATOM 1495 C C . TYR A 1 186 ? 10.397 -7.438 -16.023 1.00 97.19 186 TYR A C 1
ATOM 1497 O O . TYR A 1 186 ? 10.268 -6.340 -15.483 1.00 97.19 186 TYR A O 1
ATOM 1505 N N . GLY A 1 187 ? 11.383 -8.273 -15.690 1.00 96.50 187 GLY A N 1
ATOM 1506 C CA . GLY A 1 187 ? 12.408 -7.988 -14.686 1.00 96.50 187 GLY A CA 1
ATOM 1507 C C . GLY A 1 187 ? 13.302 -6.800 -15.043 1.00 96.50 187 GLY A C 1
ATOM 1508 O O . GLY A 1 187 ? 13.845 -6.155 -14.154 1.00 96.50 187 GLY A O 1
ATOM 1509 N N . ASP A 1 188 ? 13.407 -6.450 -16.322 1.00 96.81 188 ASP A N 1
ATOM 1510 C CA . ASP A 1 188 ? 14.032 -5.217 -16.821 1.00 96.81 188 ASP A CA 1
ATOM 1511 C C . ASP A 1 188 ? 13.085 -4.003 -16.824 1.00 96.81 188 ASP A C 1
ATOM 1513 O O . ASP A 1 188 ? 13.457 -2.924 -17.279 1.00 96.81 188 ASP A O 1
ATOM 1517 N N . LEU A 1 189 ? 11.860 -4.176 -16.317 1.00 97.19 189 LEU A N 1
ATOM 1518 C CA . LEU A 1 189 ? 10.768 -3.203 -16.316 1.00 97.19 189 LEU A CA 1
ATOM 1519 C C . LEU A 1 189 ? 10.225 -2.842 -17.708 1.00 97.19 189 LEU A C 1
ATOM 1521 O O . LEU A 1 189 ? 9.418 -1.915 -17.828 1.00 97.19 189 LEU A O 1
ATOM 1525 N N . SER A 1 190 ? 10.607 -3.580 -18.753 1.00 97.12 190 SER A N 1
ATOM 1526 C CA . SER A 1 190 ? 9.971 -3.465 -20.062 1.00 97.12 190 SER A CA 1
ATOM 1527 C C . SER A 1 190 ? 8.539 -3.993 -20.012 1.00 97.12 190 SER A C 1
ATOM 1529 O O . SER A 1 190 ? 8.186 -4.827 -19.173 1.00 97.12 190 SER A O 1
ATOM 1531 N N . VAL A 1 191 ? 7.701 -3.503 -20.927 1.00 97.00 191 VAL A N 1
ATOM 1532 C CA . VAL A 1 191 ? 6.301 -3.921 -21.021 1.00 97.00 191 VAL A CA 1
ATOM 1533 C C . VAL A 1 191 ? 6.009 -4.507 -22.389 1.00 97.00 191 VAL A C 1
ATOM 1535 O O . VAL A 1 191 ? 6.373 -3.921 -23.410 1.00 97.00 191 VAL A O 1
ATOM 1538 N N . LYS A 1 192 ? 5.313 -5.645 -22.413 1.00 95.56 192 LYS A N 1
ATOM 1539 C CA . LYS A 1 192 ? 4.854 -6.301 -23.643 1.00 95.56 192 LYS A CA 1
ATOM 1540 C C . LYS A 1 192 ? 3.367 -6.624 -23.569 1.00 95.56 192 LYS A C 1
ATOM 1542 O O . LYS A 1 192 ? 2.835 -6.918 -22.498 1.00 95.56 192 LYS A O 1
ATOM 1547 N N . ASP A 1 193 ? 2.714 -6.592 -24.726 1.00 95.50 193 ASP A N 1
ATOM 1548 C CA . ASP A 1 193 ? 1.347 -7.075 -24.899 1.00 95.50 193 ASP A CA 1
ATOM 1549 C C . ASP A 1 193 ? 1.369 -8.575 -25.200 1.00 95.50 193 ASP A C 1
ATOM 1551 O O . ASP A 1 193 ? 1.977 -9.011 -26.177 1.00 95.50 193 ASP A O 1
ATOM 1555 N N . ILE A 1 194 ? 0.705 -9.367 -24.361 1.00 93.19 194 ILE A N 1
ATOM 1556 C CA . ILE A 1 194 ? 0.668 -10.831 -24.458 1.00 93.19 194 ILE A CA 1
ATOM 1557 C C . ILE A 1 194 ? -0.781 -11.293 -24.488 1.00 93.19 194 ILE A C 1
ATOM 1559 O O . ILE A 1 194 ? -1.652 -10.696 -23.851 1.00 93.19 194 ILE A O 1
ATOM 1563 N N . ARG A 1 195 ? -1.079 -12.344 -25.250 1.00 90.44 195 ARG A N 1
ATOM 1564 C CA . ARG A 1 195 ? -2.428 -12.911 -25.250 1.00 90.44 195 ARG A CA 1
ATOM 1565 C C . ARG A 1 195 ? -2.684 -13.654 -23.934 1.00 90.44 195 ARG A C 1
ATOM 1567 O O . ARG A 1 195 ? -1.750 -14.230 -23.385 1.00 90.44 195 ARG A O 1
ATOM 1574 N N . PRO A 1 196 ? -3.917 -13.662 -23.405 1.00 85.38 196 PRO A N 1
ATOM 1575 C CA . PRO A 1 196 ? -4.227 -14.360 -22.157 1.00 85.38 196 PRO A CA 1
ATOM 1576 C C . PRO A 1 196 ? -3.772 -15.829 -22.132 1.00 85.38 196 PRO A C 1
ATOM 1578 O O . PRO A 1 196 ? -3.339 -16.311 -21.090 1.00 85.38 196 PRO A O 1
ATOM 1581 N N . GLU A 1 197 ? -3.840 -16.517 -23.271 1.00 86.38 197 GLU A N 1
ATOM 1582 C CA . GLU A 1 197 ? -3.398 -17.902 -23.467 1.00 86.38 197 GLU A CA 1
ATOM 1583 C C . GLU A 1 197 ? -1.876 -18.102 -23.391 1.00 86.38 197 GLU A C 1
ATOM 1585 O O . GLU A 1 197 ? -1.425 -19.176 -22.998 1.00 86.38 197 GLU A O 1
ATOM 1590 N N . ASP A 1 198 ? -1.098 -17.065 -23.699 1.00 87.25 198 ASP A N 1
ATOM 1591 C CA . ASP A 1 198 ? 0.369 -17.077 -23.683 1.00 87.25 198 ASP A CA 1
ATOM 1592 C C . ASP A 1 198 ? 0.930 -16.554 -22.349 1.00 87.25 198 ASP A C 1
ATOM 1594 O O . ASP A 1 198 ? 2.144 -16.385 -22.188 1.00 87.25 198 ASP A O 1
ATOM 1598 N N . LEU A 1 199 ? 0.055 -16.254 -21.378 1.00 84.25 199 LEU A N 1
ATOM 1599 C CA . LEU A 1 199 ? 0.487 -15.758 -20.082 1.00 84.25 199 LEU A CA 1
ATOM 1600 C C . LEU A 1 199 ? 1.311 -16.812 -19.330 1.00 84.25 199 LEU A C 1
ATOM 1602 O O . LEU A 1 199 ? 0.975 -18.002 -19.326 1.00 84.25 199 LEU A O 1
ATOM 1606 N N . PRO A 1 200 ? 2.354 -16.378 -18.604 1.00 79.69 200 PRO A N 1
ATOM 1607 C CA . PRO A 1 200 ? 3.087 -17.252 -17.706 1.00 79.69 200 PRO A CA 1
ATOM 1608 C C . PRO A 1 200 ? 2.135 -17.883 -16.692 1.00 79.69 200 PRO A C 1
ATOM 1610 O O . PRO A 1 200 ? 1.244 -17.218 -16.156 1.00 79.69 200 PRO A O 1
ATOM 1613 N N . LYS A 1 201 ? 2.350 -19.163 -16.377 1.00 74.06 201 LYS A N 1
ATOM 1614 C CA . LYS A 1 201 ? 1.631 -19.802 -15.273 1.00 74.06 201 LYS A CA 1
ATOM 1615 C C . LYS A 1 201 ? 1.984 -19.060 -13.989 1.00 74.06 201 LYS A C 1
ATOM 1617 O O . LYS A 1 201 ? 3.136 -19.085 -13.558 1.00 74.06 201 LYS A O 1
ATOM 1622 N N . ALA A 1 202 ? 0.997 -18.385 -13.406 1.00 63.09 202 ALA A N 1
ATOM 1623 C CA . ALA A 1 202 ? 1.168 -17.726 -12.124 1.00 63.09 202 ALA A CA 1
ATOM 1624 C C . ALA A 1 202 ? 1.649 -18.753 -11.082 1.00 63.09 202 ALA A C 1
ATOM 1626 O O . ALA A 1 202 ? 1.152 -19.887 -11.084 1.00 63.09 202 ALA A O 1
ATOM 1627 N N . PRO A 1 203 ? 2.562 -18.388 -10.163 1.00 58.81 203 PRO A N 1
ATOM 1628 C CA . PRO A 1 203 ? 2.707 -19.162 -8.941 1.00 58.81 203 PRO A CA 1
ATOM 1629 C C . PRO A 1 203 ? 1.334 -19.228 -8.245 1.00 58.81 203 PRO A C 1
ATOM 1631 O O . PRO A 1 203 ? 0.546 -18.283 -8.368 1.00 58.81 203 PRO A O 1
ATOM 1634 N N . PRO A 1 204 ? 1.005 -20.331 -7.548 1.00 42.66 204 PRO A N 1
ATOM 1635 C CA . PRO A 1 204 ? -0.276 -20.452 -6.865 1.00 42.66 204 PRO A CA 1
ATOM 1636 C C . PRO A 1 204 ? -0.478 -19.227 -5.975 1.00 42.66 204 PRO A C 1
ATOM 1638 O O . PRO A 1 204 ? 0.396 -18.895 -5.170 1.00 42.66 204 PRO A O 1
ATOM 1641 N N . LYS A 1 205 ? -1.613 -18.534 -6.153 1.00 46.56 205 LYS A N 1
ATOM 1642 C CA . LYS A 1 205 ? -2.008 -17.431 -5.275 1.00 46.56 205 LYS A CA 1
ATOM 1643 C C . LYS A 1 205 ? -1.890 -17.942 -3.842 1.00 46.56 205 LYS A C 1
ATOM 1645 O O . LYS A 1 205 ? -2.589 -18.886 -3.472 1.00 46.56 205 LYS A O 1
ATOM 1650 N N . ARG A 1 206 ? -1.020 -17.337 -3.027 1.00 36.94 206 ARG A N 1
ATOM 1651 C CA . ARG A 1 206 ? -1.162 -17.489 -1.579 1.00 36.94 206 ARG A CA 1
ATOM 1652 C C . ARG A 1 206 ? -2.555 -16.957 -1.268 1.00 36.94 206 ARG A C 1
ATOM 1654 O O . ARG A 1 206 ? -2.878 -15.862 -1.729 1.00 36.94 206 ARG A O 1
ATOM 1661 N N . ALA A 1 207 ? -3.368 -17.793 -0.619 1.00 30.59 207 ALA A N 1
ATOM 1662 C CA . ALA A 1 207 ? -4.750 -17.499 -0.280 1.00 30.59 207 ALA A CA 1
ATOM 1663 C C . ALA A 1 207 ? -4.862 -16.038 0.144 1.00 30.59 207 ALA A C 1
ATOM 1665 O O . ALA A 1 207 ? -4.072 -15.575 0.970 1.00 30.59 207 ALA A O 1
ATOM 1666 N N . GLU A 1 208 ? -5.782 -15.323 -0.497 1.00 33.47 208 GLU A N 1
ATOM 1667 C CA . GLU A 1 208 ? -6.164 -13.982 -0.100 1.00 33.47 208 GLU A CA 1
ATOM 1668 C C . GLU A 1 208 ? -6.359 -14.008 1.416 1.00 33.47 208 GLU A C 1
ATOM 1670 O O . GLU A 1 208 ? -7.330 -14.578 1.904 1.00 33.47 208 GLU A O 1
ATOM 1675 N N . THR A 1 209 ? -5.456 -13.402 2.186 1.00 33.81 209 THR A N 1
ATOM 1676 C CA . THR A 1 209 ? -5.803 -12.931 3.526 1.00 33.81 209 THR A CA 1
ATOM 1677 C C . THR A 1 209 ? -6.730 -11.737 3.336 1.00 33.81 209 THR A C 1
ATOM 1679 O O . THR A 1 209 ? -6.378 -10.596 3.619 1.00 33.81 209 THR A O 1
ATOM 1682 N N . ARG A 1 210 ? -7.923 -12.004 2.798 1.00 29.83 210 ARG A N 1
ATOM 1683 C CA . ARG A 1 210 ? -9.118 -11.335 3.274 1.00 29.83 210 ARG A CA 1
ATOM 1684 C C . ARG A 1 210 ? -9.257 -11.811 4.719 1.00 29.83 210 ARG A C 1
ATOM 1686 O O . ARG A 1 210 ? -9.313 -13.025 4.919 1.00 29.83 210 ARG A O 1
ATOM 1693 N N . PRO A 1 211 ? -9.278 -10.931 5.731 1.00 30.39 211 PRO A N 1
ATOM 1694 C CA . PRO A 1 211 ? -9.938 -11.325 6.960 1.00 30.39 211 PRO A CA 1
ATOM 1695 C C . PRO A 1 211 ? -11.346 -11.759 6.550 1.00 30.39 211 PRO A C 1
ATOM 1697 O O . PRO A 1 211 ? -12.055 -11.012 5.868 1.00 30.39 211 PRO A O 1
ATOM 1700 N N . ALA A 1 212 ? -11.688 -13.011 6.850 1.00 31.42 212 ALA A N 1
ATOM 1701 C CA . ALA A 1 212 ? -13.056 -13.466 6.746 1.00 31.42 212 ALA A CA 1
ATOM 1702 C C . ALA A 1 212 ? -13.882 -12.499 7.594 1.00 31.42 212 ALA A C 1
ATOM 1704 O O . ALA A 1 212 ? -13.654 -12.363 8.794 1.00 31.42 212 ALA A O 1
ATOM 1705 N N . VAL A 1 213 ? -14.789 -11.769 6.952 1.00 40.53 213 VAL A N 1
ATOM 1706 C CA . VAL A 1 213 ? -15.942 -11.251 7.672 1.00 40.53 213 VAL A CA 1
ATOM 1707 C C . VAL A 1 213 ? -16.797 -12.490 7.891 1.00 40.53 213 VAL A C 1
ATOM 1709 O O . VAL A 1 213 ? -17.560 -12.882 7.012 1.00 40.53 213 VAL A O 1
ATOM 1712 N N . GLU A 1 214 ? -16.542 -13.186 8.997 1.00 30.66 214 GLU A N 1
ATOM 1713 C CA . GLU A 1 214 ? -17.495 -14.144 9.534 1.00 30.66 214 GLU A CA 1
ATOM 1714 C C . GLU A 1 214 ? -18.706 -13.323 9.966 1.00 30.66 214 GLU A C 1
ATOM 1716 O O . GLU A 1 214 ? -18.663 -12.548 10.918 1.00 30.66 214 GLU A O 1
ATOM 1721 N N . SER A 1 215 ? -19.746 -13.400 9.146 1.00 40.62 215 SER A N 1
ATOM 1722 C CA . SER A 1 215 ? -21.102 -13.086 9.549 1.00 40.62 215 SER A CA 1
ATOM 1723 C C . SER A 1 215 ? -21.635 -14.297 10.305 1.00 40.62 215 SER A C 1
ATOM 1725 O O . SER A 1 215 ? -22.005 -15.275 9.657 1.00 40.62 215 SER A O 1
ATOM 1727 N N . ASP A 1 216 ? -21.651 -14.204 11.630 1.00 37.25 216 ASP A N 1
ATOM 1728 C CA . ASP A 1 216 ? -22.575 -14.923 12.510 1.00 37.25 216 ASP A CA 1
ATOM 1729 C C . ASP A 1 216 ? -23.259 -13.895 13.422 1.00 37.25 216 ASP A C 1
ATOM 1731 O O . ASP A 1 216 ? -22.542 -13.032 13.987 1.00 37.25 216 ASP A O 1
#

pLDDT: mean 86.39, std 15.65, range [29.83, 97.88]

Foldseek 3Di:
DAWDQAPNAIWDWDWDDDPFKIKIWIAGPPPRHTAWIWMDGPPDIDIDGDDDPPDDDDVVVVDPDDPPPDDDDPDQPPLHAADLVLLLLLQCLLCQLVVQAGAPDDDPVSSVSSNVSHPVVVVCVVVVPPDPVVVVNNVSSPVNNVCVVVVPFDKAADRHGQGQPQAPAFGMWGDDPPDQWIWTQGSVRDIDTHGPVRDDDGDPPPPPPPPPPPDD